Protein AF-A0A7X9JAB6-F1 (afdb_monomer_lite)

Secondary structure (DSSP, 8-state):
--HHHHHHHHHHHHHHHHHHHHHHHHHHHHHHHHHHHHHHHHHHHHHHHH-HHHHHHHHHTT--GGGS-HHHHHHHHHHHHHHHHHHHHHHHHHHHHHHHHHHHHHHHHHHHHHHHHHHHHHHHHHHHHHHHHHHHHHHHHHHHHHHHTTSS------------------SSS--HHHHHHHTSTTHHHHHHHHHHHHHH---PPP---

Sequence (209 aa):
MDQSALRQTADEITIANLRSLLNVQTELRDQSERRAHDAEIAFQDLLQTLAPEESERLQRSGASIESLPFGQLADILRAKARQLVSDLARLQRPQIENAEAIISKAYTQNTLLRGELKRVKELLEGVQAENVRLRSENEALKKARGKKTENEPEVRPVRSSPAAAVPSEKANGEPEWMVDWRKSKHFEYDSQAILLLGRTGLSRRPEIA

Foldseek 3Di:
DDVPVVVVVVVVVVVVVVVVVVVVVVVVVVVVVVVVVVVLVVLLVLCCVQPVVVQVVCVVVVHHSSPDDPVVSVVVSVVSVVVVVVVCCVVVVVVVVVVVVVVVVVVVVVVVVVVVVVVVVVVVVVVVVVVVVVVVVVVVVVVVVVVVVVPDDDDDDDDPPPDPDDPPDDDDDDPPVVVVLCVDPCNVVVVVVVVCCVVPVDDDDPPDD

pLDDT: mean 81.51, std 18.14, range [31.84, 97.62]

Radius of gyration: 53.22 Å; chains: 1; bounding box: 96×67×133 Å

Structure (mmCIF, N/CA/C/O backbone):
data_AF-A0A7X9JAB6-F1
#
_entry.id   AF-A0A7X9JAB6-F1
#
loop_
_atom_site.group_PDB
_atom_site.id
_atom_site.type_symbol
_atom_site.label_atom_id
_atom_site.label_alt_id
_atom_site.label_comp_id
_atom_site.label_asym_id
_atom_site.label_entity_id
_atom_site.label_seq_id
_atom_site.pdbx_PDB_ins_code
_atom_site.Cartn_x
_atom_site.Cartn_y
_atom_site.Cartn_z
_atom_site.occupancy
_atom_site.B_iso_or_equiv
_atom_site.auth_seq_id
_atom_site.auth_comp_id
_atom_site.auth_asym_id
_atom_site.auth_atom_id
_atom_site.pdbx_PDB_model_num
ATOM 1 N N . MET A 1 1 ? -22.776 -43.333 60.881 1.00 55.66 1 MET A N 1
ATOM 2 C CA . MET A 1 1 ? -22.176 -42.285 60.029 1.00 55.66 1 MET A CA 1
ATOM 3 C C . MET A 1 1 ? -23.150 -41.126 59.985 1.00 55.66 1 MET A C 1
ATOM 5 O O . MET A 1 1 ? -24.317 -41.363 59.697 1.00 55.66 1 MET A O 1
ATOM 9 N N . ASP A 1 2 ? -22.705 -39.930 60.356 1.00 70.12 2 ASP A N 1
ATOM 10 C CA . ASP A 1 2 ? -23.580 -38.783 60.611 1.00 70.12 2 ASP A CA 1
ATOM 11 C C . ASP A 1 2 ? -23.948 -38.066 59.300 1.00 70.12 2 ASP A C 1
ATOM 13 O O . ASP A 1 2 ? -23.123 -37.393 58.683 1.00 70.12 2 ASP A O 1
ATOM 17 N N . GLN A 1 3 ? -25.185 -38.250 58.829 1.00 73.94 3 GLN A N 1
ATOM 18 C CA . GLN A 1 3 ? -25.672 -37.644 57.579 1.00 73.94 3 GLN A CA 1
ATOM 19 C C . GLN A 1 3 ? -25.852 -36.121 57.680 1.00 73.94 3 GLN A C 1
ATOM 21 O O . GLN A 1 3 ? -25.858 -35.433 56.661 1.00 73.94 3 GLN A O 1
ATOM 26 N N . SER A 1 4 ? -25.992 -35.590 58.895 1.00 77.81 4 SER A N 1
ATOM 27 C CA . SER A 1 4 ? -26.107 -34.156 59.180 1.00 77.81 4 SER A CA 1
ATOM 28 C C . SER A 1 4 ? -24.808 -33.409 58.859 1.00 77.81 4 SER A C 1
ATOM 30 O O . SER A 1 4 ? -24.836 -32.407 58.147 1.00 77.81 4 SER A O 1
ATOM 32 N N . ALA A 1 5 ? -23.666 -33.951 59.291 1.00 78.12 5 ALA A N 1
ATOM 33 C CA . ALA A 1 5 ? -22.339 -33.387 59.047 1.00 78.12 5 ALA A CA 1
ATOM 34 C C . ALA A 1 5 ? -21.971 -33.384 57.551 1.00 78.12 5 ALA A C 1
ATOM 36 O O . ALA A 1 5 ? -21.372 -32.432 57.050 1.00 78.12 5 ALA A O 1
ATOM 37 N N . LEU A 1 6 ? -22.382 -34.421 56.812 1.00 80.75 6 LEU A N 1
ATOM 38 C CA . LEU A 1 6 ? -22.199 -34.500 55.357 1.00 80.75 6 LEU A CA 1
ATOM 39 C C . LEU A 1 6 ? -23.038 -33.462 54.594 1.00 80.75 6 LEU A C 1
ATOM 41 O O . LEU A 1 6 ? -22.602 -32.954 53.566 1.00 80.75 6 LEU A O 1
ATOM 45 N N . ARG A 1 7 ? -24.234 -33.122 55.090 1.00 82.75 7 ARG A N 1
ATOM 46 C CA . ARG A 1 7 ? -25.068 -32.067 54.490 1.00 82.75 7 ARG A CA 1
ATOM 47 C C . ARG A 1 7 ? -24.517 -30.675 54.775 1.00 82.75 7 ARG A C 1
ATOM 49 O O . ARG A 1 7 ? -24.413 -29.886 53.849 1.00 82.75 7 ARG A O 1
ATOM 56 N N . GLN A 1 8 ? -24.081 -30.409 56.007 1.00 84.69 8 GLN A N 1
ATOM 57 C CA . GLN A 1 8 ? -23.429 -29.139 56.348 1.00 84.69 8 GLN A CA 1
ATOM 58 C C . GLN A 1 8 ? -22.170 -28.892 55.515 1.00 84.69 8 GLN A C 1
ATOM 60 O O . GLN A 1 8 ? -22.006 -27.811 54.963 1.00 84.69 8 GLN A O 1
ATOM 65 N N . THR A 1 9 ? -21.320 -29.906 55.356 1.00 89.44 9 THR A N 1
ATOM 66 C CA . THR A 1 9 ? -20.114 -29.787 54.522 1.00 89.44 9 THR A CA 1
ATOM 67 C C . THR A 1 9 ? -20.446 -29.581 53.042 1.00 89.44 9 THR A C 1
ATOM 69 O O . THR A 1 9 ? -19.796 -28.775 52.380 1.00 89.44 9 THR A O 1
ATOM 72 N N . ALA A 1 10 ? -21.480 -30.242 52.511 1.00 88.06 10 ALA A N 1
ATOM 73 C CA . ALA A 1 10 ? -21.948 -29.993 51.146 1.00 88.06 10 ALA A CA 1
ATOM 74 C C . ALA A 1 10 ? -22.489 -28.559 50.967 1.00 88.06 10 ALA A C 1
ATOM 76 O O . ALA A 1 10 ? -22.146 -27.887 49.991 1.00 88.06 10 ALA A O 1
ATOM 77 N N . ASP A 1 11 ? -23.273 -28.061 51.922 1.00 92.62 11 ASP A N 1
ATOM 78 C CA . ASP A 1 11 ? -23.806 -26.697 51.904 1.00 92.62 11 ASP A CA 1
ATOM 79 C C . ASP A 1 11 ? -22.675 -25.657 52.009 1.00 92.62 11 ASP A C 1
ATOM 81 O O . ASP A 1 11 ? -22.643 -24.689 51.251 1.00 92.62 11 ASP A O 1
ATOM 85 N N . GLU A 1 12 ? -21.674 -25.886 52.856 1.00 93.56 12 GLU A N 1
ATOM 86 C CA . GLU A 1 12 ? -20.489 -25.025 52.957 1.00 93.56 12 GLU A CA 1
ATOM 87 C C . GLU A 1 12 ? -19.693 -24.971 51.646 1.00 93.56 12 GLU A C 1
ATOM 89 O O . GLU A 1 12 ? -19.305 -23.885 51.205 1.00 93.56 12 GLU A O 1
ATOM 94 N N . ILE A 1 13 ? -19.500 -26.115 50.979 1.00 91.81 13 ILE A N 1
ATOM 95 C CA . ILE A 1 13 ? -18.819 -26.185 49.678 1.00 91.81 13 ILE A CA 1
ATOM 96 C C . ILE A 1 13 ? -19.620 -25.438 48.605 1.00 91.81 13 ILE A C 1
ATOM 98 O O . ILE A 1 13 ? -19.045 -24.690 47.812 1.00 91.81 13 ILE A O 1
ATOM 102 N N . THR A 1 14 ? -20.946 -25.596 48.571 1.00 94.31 14 THR A N 1
ATOM 103 C CA . THR A 1 14 ? -21.781 -24.878 47.593 1.00 94.31 14 THR A CA 1
ATOM 104 C C . THR A 1 14 ? -21.767 -23.370 47.830 1.00 94.31 14 THR A C 1
ATOM 106 O O . THR A 1 14 ? -21.600 -22.611 46.875 1.00 94.31 14 THR A O 1
ATOM 109 N N . ILE A 1 15 ? -21.841 -22.916 49.085 1.00 95.25 15 ILE A N 1
ATOM 110 C CA . ILE A 1 15 ? -21.737 -21.495 49.440 1.00 95.25 15 ILE A CA 1
ATOM 111 C C . ILE A 1 15 ? -20.361 -20.939 49.049 1.00 95.25 15 ILE A C 1
ATOM 113 O O . ILE A 1 15 ? -20.279 -19.841 48.490 1.00 95.25 15 ILE A O 1
ATOM 117 N N . ALA A 1 16 ? -19.281 -21.683 49.300 1.00 94.06 16 ALA A N 1
ATOM 118 C CA . ALA A 1 16 ? -17.934 -21.287 48.899 1.00 94.06 16 ALA A CA 1
ATOM 119 C C . ALA A 1 16 ? -17.803 -21.166 47.369 1.00 94.06 16 ALA A C 1
ATOM 121 O O . ALA A 1 16 ? -17.283 -20.163 46.876 1.00 94.06 16 ALA A O 1
ATOM 122 N N . ASN A 1 17 ? -18.349 -22.126 46.616 1.00 94.00 17 ASN A N 1
ATOM 123 C CA . ASN A 1 17 ? -18.358 -22.095 45.153 1.00 94.00 17 ASN A CA 1
ATOM 124 C C . ASN A 1 17 ? -19.175 -20.921 44.599 1.00 94.00 17 ASN A C 1
ATOM 126 O O . ASN A 1 17 ? -18.719 -20.245 43.680 1.00 94.00 17 ASN A O 1
ATOM 130 N N . LEU A 1 18 ? -20.348 -20.629 45.169 1.00 96.38 18 LEU A N 1
ATOM 131 C CA . LEU A 1 18 ? -21.172 -19.489 44.752 1.00 96.38 18 LEU A CA 1
ATOM 132 C C . LEU A 1 18 ? -20.470 -18.153 45.009 1.00 96.38 18 LEU A C 1
ATOM 134 O O . LEU A 1 18 ? -20.499 -17.272 44.154 1.00 96.38 18 LEU A O 1
ATOM 138 N N . ARG A 1 19 ? -19.788 -18.009 46.151 1.00 96.31 19 ARG A N 1
ATOM 139 C CA . ARG A 1 19 ? -18.971 -16.819 46.441 1.00 96.31 19 ARG A CA 1
ATOM 140 C C . ARG A 1 19 ? -17.801 -16.689 45.470 1.00 96.31 19 ARG A C 1
ATOM 142 O O . ARG A 1 19 ? -17.538 -15.593 44.986 1.00 96.31 19 ARG A O 1
ATOM 149 N N . SER A 1 20 ? -17.127 -17.796 45.157 1.00 95.69 20 SER A N 1
ATOM 150 C CA . SER A 1 20 ? -16.043 -17.812 44.170 1.00 95.69 20 SER A CA 1
ATOM 151 C C . SER A 1 20 ? -16.539 -17.398 42.782 1.00 95.69 20 SER A C 1
ATOM 153 O O . SER A 1 20 ? -15.945 -16.514 42.170 1.00 95.69 20 SER A O 1
ATOM 155 N N . LEU A 1 21 ? -17.666 -17.947 42.319 1.00 97.06 21 LEU A N 1
ATOM 156 C CA . LEU A 1 21 ? -18.282 -17.571 41.043 1.00 97.06 21 LEU A CA 1
ATOM 157 C C . LEU A 1 21 ? -18.701 -16.101 41.007 1.00 97.06 21 LEU A C 1
ATOM 159 O O . LEU A 1 21 ? -18.468 -15.432 40.004 1.00 97.06 21 LEU A O 1
ATOM 163 N N . LEU A 1 22 ? -19.281 -15.585 42.093 1.00 97.06 22 LEU A N 1
ATOM 164 C CA . LEU A 1 22 ? -19.683 -14.183 42.176 1.00 97.06 22 LEU A CA 1
ATOM 165 C C . LEU A 1 22 ? -18.465 -13.247 42.122 1.00 97.06 22 LEU A C 1
ATOM 167 O O . LEU A 1 22 ? -18.506 -12.224 41.437 1.00 97.06 22 LEU A O 1
ATOM 171 N N . ASN A 1 23 ? -17.360 -13.626 42.770 1.00 97.31 23 ASN A N 1
ATOM 172 C CA . ASN A 1 23 ? -16.098 -12.891 42.677 1.00 97.31 23 ASN A CA 1
ATOM 173 C C . ASN A 1 23 ? -15.551 -12.900 41.245 1.00 97.31 23 ASN A C 1
ATOM 175 O O . ASN A 1 23 ? -15.227 -11.837 40.724 1.00 97.31 23 ASN A O 1
ATOM 179 N N . VAL A 1 24 ? -15.514 -14.062 40.583 1.00 96.94 24 VAL A N 1
ATOM 180 C CA . VAL A 1 24 ? -15.062 -14.171 39.185 1.00 96.94 24 VAL A CA 1
ATOM 181 C C . VAL A 1 24 ? -15.950 -13.347 38.253 1.00 96.94 24 VAL A C 1
ATOM 183 O O . VAL A 1 24 ? -15.445 -12.651 37.380 1.00 96.94 24 VAL A O 1
ATOM 186 N N . GLN A 1 25 ? -17.271 -13.377 38.433 1.00 96.50 25 GLN A N 1
ATOM 187 C CA . GLN A 1 25 ? -18.191 -12.587 37.617 1.00 96.50 25 GLN A CA 1
ATOM 188 C C . GLN A 1 25 ? -17.978 -11.082 37.810 1.00 96.50 25 GLN A C 1
ATOM 190 O O . GLN A 1 25 ? -17.999 -10.333 36.834 1.00 96.50 25 GLN A O 1
ATOM 195 N N . THR A 1 26 ? -17.767 -10.647 39.052 1.00 96.81 26 THR A N 1
ATOM 196 C CA . THR A 1 26 ? -17.482 -9.241 39.366 1.00 96.81 26 THR A CA 1
ATOM 197 C C . THR A 1 26 ? -16.157 -8.819 38.740 1.00 96.81 26 THR A C 1
ATOM 199 O O . THR A 1 26 ? -16.099 -7.804 38.058 1.00 96.81 26 THR A O 1
ATOM 202 N N . GLU A 1 27 ? -15.121 -9.650 38.858 1.00 97.31 27 GLU A N 1
ATOM 203 C CA . GLU A 1 27 ? -13.819 -9.380 38.253 1.00 97.31 27 GLU A CA 1
ATOM 204 C C . GLU A 1 27 ? -13.893 -9.317 36.720 1.00 97.31 27 GLU A C 1
ATOM 206 O O . GLU A 1 27 ? -13.346 -8.402 36.109 1.00 97.31 27 GLU A O 1
ATOM 211 N N . LEU A 1 28 ? -14.604 -10.250 36.081 1.00 96.94 28 LEU A N 1
ATOM 212 C CA . LEU A 1 28 ? -14.810 -10.237 34.631 1.00 96.94 28 LEU A CA 1
ATOM 213 C C . LEU A 1 28 ? -15.562 -8.987 34.175 1.00 96.94 28 LEU A C 1
ATOM 215 O O . LEU A 1 28 ? -15.228 -8.418 33.134 1.00 96.94 28 LEU A O 1
ATOM 219 N N . ARG A 1 29 ? -16.558 -8.548 34.949 1.00 96.38 29 ARG A N 1
ATOM 220 C CA . ARG A 1 29 ? -17.282 -7.311 34.674 1.00 96.38 29 ARG A CA 1
ATOM 221 C C . ARG A 1 29 ? -16.350 -6.106 34.769 1.00 96.38 29 ARG A C 1
ATOM 223 O O . ARG A 1 29 ? -16.255 -5.367 33.792 1.00 96.38 29 ARG A O 1
ATOM 230 N N . ASP A 1 30 ? -15.604 -5.966 35.858 1.00 97.06 30 ASP A N 1
ATOM 231 C CA . ASP A 1 30 ? -14.657 -4.863 36.048 1.00 97.06 30 ASP A CA 1
ATOM 232 C C . ASP A 1 30 ? -13.587 -4.840 34.947 1.00 97.06 30 ASP A C 1
ATOM 234 O O . ASP A 1 30 ? -13.250 -3.787 34.408 1.00 97.06 30 ASP A O 1
ATOM 238 N N . GLN A 1 31 ? -13.066 -6.009 34.563 1.00 96.56 31 GLN A N 1
ATOM 239 C CA . GLN A 1 31 ? -12.126 -6.129 33.448 1.00 96.56 31 GLN A CA 1
ATOM 240 C C . GLN A 1 31 ? -12.762 -5.712 32.118 1.00 96.56 31 GLN A C 1
ATOM 242 O O . GLN A 1 31 ? -12.100 -5.065 31.3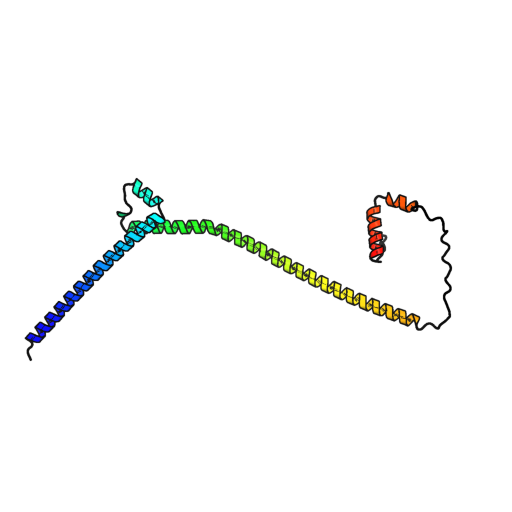05 1.00 96.56 31 GLN A O 1
ATOM 247 N N . SER A 1 32 ? -14.024 -6.073 31.874 1.00 94.12 32 SER A N 1
ATOM 248 C CA . SER A 1 32 ? -14.732 -5.682 30.654 1.00 94.12 32 SER A CA 1
ATOM 249 C C . SER A 1 32 ? -14.988 -4.175 30.590 1.00 94.12 32 SER A C 1
ATOM 251 O O . SER A 1 32 ? -14.763 -3.576 29.542 1.00 94.12 32 SER A O 1
ATOM 253 N N . GLU A 1 33 ? -15.368 -3.556 31.710 1.00 94.69 33 GLU A N 1
ATOM 254 C CA . GLU A 1 33 ? -15.611 -2.115 31.811 1.00 94.69 33 GLU A CA 1
ATOM 255 C C . GLU A 1 33 ? -14.307 -1.329 31.613 1.00 94.69 33 GLU A C 1
ATOM 257 O O . GLU A 1 33 ? -14.276 -0.379 30.833 1.00 94.69 33 GLU A O 1
ATOM 262 N N . ARG A 1 34 ? -13.195 -1.786 32.209 1.00 95.12 34 ARG A N 1
ATOM 263 C CA . ARG A 1 34 ? -11.864 -1.198 31.973 1.00 95.12 34 ARG A CA 1
ATOM 264 C C . ARG A 1 34 ? -11.450 -1.290 30.511 1.00 95.12 34 ARG A C 1
ATOM 266 O O . ARG A 1 34 ? -11.088 -0.284 29.921 1.00 95.12 34 ARG A O 1
ATOM 273 N N . ARG A 1 35 ? -11.567 -2.473 29.899 1.00 93.19 35 ARG A N 1
ATOM 274 C CA . ARG A 1 35 ? -11.223 -2.655 28.478 1.00 93.19 35 ARG A CA 1
ATOM 275 C C . ARG A 1 35 ? -12.092 -1.805 27.555 1.00 93.19 35 ARG A C 1
ATOM 277 O O . ARG A 1 35 ? -11.592 -1.330 26.540 1.00 93.19 35 ARG A O 1
ATOM 284 N N . ALA A 1 36 ? -13.374 -1.638 27.876 1.00 89.62 36 ALA A N 1
ATOM 285 C CA . ALA A 1 36 ? -14.266 -0.772 27.113 1.00 89.62 36 ALA A CA 1
ATOM 286 C C . ALA A 1 36 ? -13.827 0.694 27.214 1.00 89.62 36 ALA A C 1
ATOM 288 O O . ALA A 1 36 ? -13.715 1.361 26.190 1.00 89.62 36 ALA A O 1
ATOM 289 N N . HIS A 1 37 ? -13.496 1.161 28.417 1.00 90.56 37 HIS A N 1
ATOM 290 C CA . HIS A 1 37 ? -13.005 2.518 28.632 1.00 90.56 37 HIS A CA 1
ATOM 291 C C . HIS A 1 37 ? -11.650 2.774 27.952 1.00 90.56 37 HIS A C 1
ATOM 293 O O . HIS A 1 37 ? -11.482 3.776 27.261 1.00 90.56 37 HIS A O 1
ATOM 299 N N . ASP A 1 38 ? -10.707 1.834 28.062 1.00 93.38 38 ASP A N 1
ATOM 300 C CA . ASP A 1 38 ? -9.410 1.908 27.380 1.00 93.38 38 ASP A CA 1
ATOM 301 C C . ASP A 1 38 ? -9.591 1.985 25.854 1.00 93.38 38 ASP A C 1
ATOM 303 O O . ASP A 1 38 ? -8.903 2.745 25.168 1.00 93.38 38 ASP A O 1
ATOM 307 N N . ALA A 1 39 ? -10.547 1.222 25.310 1.00 89.56 39 ALA A N 1
ATOM 308 C CA . ALA A 1 39 ? -10.897 1.290 23.899 1.00 89.56 39 ALA A CA 1
ATOM 309 C C . ALA A 1 39 ? -11.519 2.645 23.534 1.00 89.56 39 ALA A C 1
ATOM 311 O O . ALA A 1 39 ? -11.149 3.214 22.515 1.00 89.56 39 ALA A O 1
ATOM 312 N N . GLU A 1 40 ? -12.421 3.198 24.342 1.00 89.56 40 GLU A N 1
ATOM 313 C CA . GLU A 1 40 ? -12.982 4.532 24.100 1.00 89.56 40 GLU A CA 1
ATOM 314 C C . GLU A 1 40 ? -11.889 5.598 24.016 1.00 89.56 40 GLU A C 1
ATOM 316 O O . GLU A 1 40 ? -11.842 6.328 23.027 1.00 89.56 40 GLU A O 1
ATOM 321 N N . ILE A 1 41 ? -10.960 5.628 24.976 1.00 91.00 41 ILE A N 1
ATOM 322 C CA . ILE A 1 41 ? -9.831 6.569 24.971 1.00 91.00 41 ILE A CA 1
ATOM 323 C C . ILE A 1 41 ? -8.994 6.402 23.697 1.00 91.00 41 ILE A C 1
ATOM 325 O O . ILE A 1 41 ? -8.699 7.383 23.014 1.00 91.00 41 ILE A O 1
ATOM 329 N N . ALA A 1 42 ? -8.655 5.164 23.326 1.00 91.12 42 ALA A N 1
ATOM 330 C CA . ALA A 1 42 ? -7.873 4.897 22.120 1.00 91.12 42 ALA A CA 1
ATOM 331 C C . ALA A 1 42 ? -8.594 5.348 20.836 1.00 91.12 42 ALA A C 1
ATOM 333 O O . ALA A 1 42 ? -7.963 5.868 19.917 1.00 91.12 42 ALA A O 1
ATOM 334 N N . PHE A 1 43 ? -9.916 5.171 20.754 1.00 88.62 43 PHE A N 1
ATOM 335 C CA . PHE A 1 43 ? -10.711 5.633 19.613 1.00 88.62 43 PHE A CA 1
ATOM 336 C C . PHE A 1 43 ? -10.800 7.160 19.568 1.00 88.62 43 PHE A C 1
ATOM 338 O O . PHE A 1 43 ? -10.750 7.739 18.484 1.00 88.62 43 PHE A O 1
ATOM 345 N N . GLN A 1 44 ? -10.905 7.823 20.718 1.00 89.62 44 GLN A N 1
ATOM 346 C CA . GLN A 1 44 ? -10.892 9.282 20.789 1.00 89.62 44 GLN A CA 1
ATOM 347 C C . GLN A 1 44 ? -9.539 9.844 20.329 1.00 89.62 44 GLN A C 1
ATOM 349 O O . GLN A 1 44 ? -9.519 10.746 19.493 1.00 89.62 44 GLN A O 1
ATOM 354 N N . ASP A 1 45 ? -8.425 9.263 20.782 1.00 90.88 45 ASP A N 1
ATOM 355 C CA . ASP A 1 45 ? -7.071 9.648 20.357 1.00 90.88 45 ASP A CA 1
ATOM 356 C C . ASP A 1 45 ? -6.849 9.406 18.851 1.00 90.88 45 ASP A C 1
ATOM 358 O O . ASP A 1 45 ? -6.390 10.280 18.108 1.00 90.88 45 ASP A O 1
ATOM 362 N N . LEU A 1 46 ? -7.292 8.252 18.341 1.00 89.81 46 LEU A N 1
ATOM 363 C CA . LEU A 1 46 ? -7.281 7.966 16.903 1.00 89.81 46 LEU A CA 1
ATOM 364 C C . LEU A 1 46 ? -8.111 8.972 16.103 1.00 89.81 46 LEU A C 1
ATOM 366 O O . LEU A 1 46 ? -7.722 9.351 15.001 1.00 89.81 46 LEU A O 1
ATOM 370 N N . LEU A 1 47 ? -9.254 9.414 16.624 1.00 88.44 47 LEU A N 1
ATOM 371 C CA . LEU A 1 47 ? -10.093 10.391 15.937 1.00 88.44 47 LEU A CA 1
ATOM 372 C C . LEU A 1 47 ? -9.437 11.775 15.931 1.00 88.44 47 LEU A C 1
ATOM 374 O O . LEU A 1 47 ? -9.454 12.441 14.898 1.00 88.44 47 LEU A O 1
ATOM 378 N N . GLN A 1 48 ? -8.791 12.175 17.026 1.00 87.31 48 GLN A N 1
ATOM 379 C CA . GLN A 1 48 ? -8.034 13.427 17.087 1.00 87.31 48 GLN A CA 1
ATOM 380 C C . GLN A 1 48 ? -6.842 13.431 16.119 1.00 87.31 48 GLN A C 1
ATOM 382 O O . GLN A 1 48 ? -6.593 14.438 15.458 1.00 87.31 48 GLN A O 1
ATOM 387 N N . THR A 1 49 ? -6.138 12.305 15.984 1.00 88.19 49 THR A N 1
ATOM 388 C CA . THR A 1 49 ? -4.967 12.187 15.099 1.00 88.19 49 THR A CA 1
ATOM 389 C C . THR A 1 49 ? -5.337 12.023 13.623 1.00 88.19 49 THR A C 1
ATOM 391 O O . THR A 1 49 ? -4.730 12.655 12.760 1.00 88.19 49 THR A O 1
ATOM 394 N N . LEU A 1 50 ? -6.336 11.194 13.302 1.00 85.06 50 LEU A N 1
ATOM 395 C CA . LEU A 1 50 ? -6.711 10.870 11.918 1.00 85.06 50 LEU A CA 1
ATOM 396 C C . LEU A 1 50 ? -7.762 11.818 11.327 1.00 85.06 50 LEU A C 1
ATOM 398 O O . LEU A 1 50 ? -7.906 11.896 10.101 1.00 85.06 50 LEU A O 1
ATOM 402 N N . ALA A 1 51 ? -8.532 12.505 12.169 1.00 85.31 51 ALA A N 1
ATOM 403 C CA . ALA A 1 51 ? -9.641 13.355 11.751 1.00 85.31 51 ALA A CA 1
ATOM 404 C C . ALA A 1 51 ? -9.775 14.622 12.625 1.00 85.31 51 ALA A C 1
ATOM 406 O O . ALA A 1 51 ? -10.827 14.835 13.236 1.00 85.31 51 ALA A O 1
ATOM 407 N N . PRO A 1 52 ? -8.769 15.521 12.632 1.00 84.62 52 PRO A N 1
ATOM 408 C CA . PRO A 1 52 ? -8.853 16.783 13.375 1.00 84.62 52 PRO A CA 1
ATOM 409 C C . PRO A 1 52 ? -10.043 17.652 12.927 1.00 84.62 52 PRO A C 1
ATOM 411 O O . PRO A 1 52 ? -10.676 18.315 13.738 1.00 84.62 52 PRO A O 1
ATOM 414 N N . GLU A 1 53 ? -10.434 17.563 11.656 1.00 85.56 53 GLU A N 1
ATOM 415 C CA . GLU A 1 53 ? -11.613 18.241 11.096 1.00 85.56 53 GLU A CA 1
ATOM 416 C C . GLU A 1 53 ? -12.925 17.848 11.802 1.00 85.56 53 GLU A C 1
ATOM 418 O O . GLU A 1 53 ? -13.826 18.666 11.983 1.00 85.56 53 GLU A O 1
ATOM 423 N N . GLU A 1 54 ? -13.050 16.580 12.210 1.00 82.88 54 GLU A N 1
ATOM 424 C CA . GLU A 1 54 ? -14.236 16.087 12.917 1.00 82.88 54 GLU A CA 1
ATOM 425 C C . GLU A 1 54 ? -14.246 16.591 14.362 1.00 82.88 54 GLU A C 1
ATOM 427 O O . GLU A 1 54 ? -15.300 16.988 14.857 1.00 82.88 54 GLU A O 1
ATOM 432 N N . SER A 1 55 ? -13.071 16.654 15.000 1.00 81.81 55 SER A N 1
ATOM 433 C CA . SER A 1 55 ? -12.882 17.308 16.301 1.00 81.81 55 SER A CA 1
ATOM 434 C C . SER A 1 55 ? -13.344 18.763 16.257 1.00 81.81 55 SER A C 1
ATOM 436 O O . SER A 1 55 ? -14.189 19.177 17.051 1.00 81.81 55 SER A O 1
ATOM 438 N N . GLU A 1 56 ? -12.880 19.526 15.268 1.00 84.25 56 GLU A N 1
ATOM 439 C CA . GLU A 1 56 ? -13.284 20.919 15.094 1.00 84.25 56 GLU A CA 1
ATOM 440 C C . GLU A 1 56 ? -14.779 21.061 14.799 1.00 84.25 56 GLU A C 1
ATOM 442 O O . GLU A 1 56 ? -15.436 21.960 15.328 1.00 84.25 56 GLU A O 1
ATOM 447 N N . ARG A 1 57 ? -15.351 20.179 13.968 1.00 85.38 57 ARG A N 1
ATOM 448 C CA . ARG A 1 57 ? -16.789 20.205 13.670 1.00 85.38 57 ARG A CA 1
ATOM 449 C C . ARG A 1 57 ? -17.615 19.970 14.930 1.00 85.38 57 ARG A C 1
ATOM 451 O O . ARG A 1 57 ? -18.612 20.661 15.140 1.00 85.38 57 ARG A O 1
ATOM 458 N N . LEU A 1 58 ? -17.197 19.021 15.763 1.00 83.25 58 LEU A N 1
ATOM 459 C CA . LEU A 1 58 ? -17.853 18.713 17.028 1.00 83.25 58 LEU A CA 1
ATOM 460 C C . LEU A 1 58 ? -17.751 19.891 17.999 1.00 83.25 58 LEU A C 1
ATOM 462 O O . LEU A 1 58 ? -18.787 20.338 18.498 1.00 83.25 58 LEU A O 1
ATOM 466 N N . GLN A 1 59 ? -16.566 20.490 18.141 1.00 83.69 59 GLN A N 1
ATOM 467 C CA . GLN A 1 59 ? -16.370 21.700 18.944 1.00 83.69 59 GLN A CA 1
ATOM 468 C C . GLN A 1 59 ? -17.276 22.850 18.483 1.00 83.69 59 GLN A C 1
ATOM 470 O O . GLN A 1 59 ? -17.932 23.487 19.304 1.00 83.69 59 GLN A O 1
ATOM 475 N N . ARG A 1 60 ? -17.391 23.080 17.168 1.00 86.81 60 ARG A N 1
ATOM 476 C CA . ARG A 1 60 ? -18.297 24.100 16.605 1.00 86.81 60 ARG A CA 1
ATOM 477 C C . ARG A 1 60 ? -19.772 23.793 16.866 1.00 86.81 60 ARG A C 1
ATOM 479 O O . ARG A 1 60 ? -20.564 24.718 17.007 1.00 86.81 60 ARG A O 1
ATOM 486 N N . SER A 1 61 ? -20.144 22.516 16.941 1.00 84.00 61 SER A N 1
ATOM 487 C CA . SER A 1 61 ? -21.500 22.083 17.306 1.00 84.00 61 SER A CA 1
ATOM 488 C C . SER A 1 61 ? -21.777 22.101 18.817 1.00 84.00 61 SER A C 1
ATOM 490 O O . SER A 1 61 ? -22.900 21.824 19.229 1.00 84.00 61 SER A O 1
ATOM 492 N N . GLY A 1 62 ? -20.775 22.432 19.642 1.00 79.94 62 GLY A N 1
ATOM 493 C CA . GLY A 1 62 ? -20.871 22.413 21.103 1.00 79.94 62 GLY A CA 1
ATOM 494 C C . GLY A 1 62 ? -20.801 21.013 21.724 1.00 79.94 62 GLY A C 1
ATOM 495 O O . GLY A 1 62 ? -21.051 20.870 22.918 1.00 79.94 62 GLY A O 1
ATOM 496 N N . ALA A 1 63 ? -20.466 19.987 20.939 1.00 80.62 63 ALA A N 1
ATOM 497 C CA . ALA A 1 63 ? -20.278 18.617 21.405 1.00 80.62 63 ALA A CA 1
ATOM 498 C C . ALA A 1 63 ? -18.786 18.328 21.641 1.00 80.62 63 ALA A C 1
ATOM 500 O O . ALA A 1 63 ? -17.936 18.737 20.849 1.00 80.62 63 ALA A O 1
ATOM 501 N N . SER A 1 64 ? -18.461 17.595 22.709 1.00 79.94 64 SER A N 1
ATOM 502 C CA . SER A 1 64 ? -17.095 17.117 22.952 1.00 79.94 64 SER A CA 1
ATOM 503 C C . SER A 1 64 ? -16.920 15.709 22.393 1.00 79.94 64 SER A C 1
ATOM 505 O O . SER A 1 64 ? -17.830 14.885 22.480 1.00 79.94 64 SER A O 1
ATOM 507 N N . ILE A 1 65 ? -15.734 15.407 21.866 1.00 77.81 65 ILE A N 1
ATOM 508 C CA . ILE A 1 65 ? -15.350 14.050 21.439 1.00 77.81 65 ILE A CA 1
ATOM 509 C C . ILE A 1 65 ? -15.471 13.060 22.600 1.00 77.81 65 ILE A C 1
ATOM 511 O O . ILE A 1 65 ? -15.887 11.921 22.403 1.00 77.81 65 ILE A O 1
ATOM 515 N N . GLU A 1 66 ? -15.171 13.528 23.811 1.00 81.19 66 GLU A N 1
ATOM 516 C CA . GLU A 1 66 ? -15.221 12.736 25.040 1.00 81.19 66 GLU A CA 1
ATOM 517 C C . GLU A 1 66 ? -16.645 12.302 25.408 1.00 81.19 66 GLU A C 1
ATOM 519 O O . GLU A 1 66 ? -16.827 11.299 26.090 1.00 81.19 66 GLU A O 1
ATOM 524 N N . SER A 1 67 ? -17.666 13.031 24.941 1.00 81.19 67 SER A N 1
ATOM 525 C CA . SER A 1 67 ? -19.070 12.726 25.233 1.00 81.19 67 SER A CA 1
ATOM 526 C C . SER A 1 67 ? -19.744 11.858 24.168 1.00 81.19 67 SER A C 1
ATOM 528 O O . SER A 1 67 ? -20.932 11.558 24.295 1.00 81.19 67 SER A O 1
ATOM 530 N N . LEU A 1 68 ? -19.043 11.494 23.086 1.00 82.12 68 LEU A N 1
ATOM 531 C CA . LEU A 1 68 ? -19.641 10.682 22.029 1.00 82.12 68 LEU A CA 1
ATOM 532 C C . LEU A 1 68 ? -19.767 9.213 22.443 1.00 82.12 68 LEU A C 1
ATOM 534 O O . LEU A 1 68 ? -18.827 8.639 22.992 1.00 82.12 68 LEU A O 1
ATOM 538 N N . PRO A 1 69 ? -20.885 8.554 22.090 1.00 86.88 69 PRO A N 1
ATOM 539 C CA . PRO A 1 69 ? -21.018 7.126 22.307 1.00 86.88 69 PRO A CA 1
ATOM 540 C C . PRO A 1 69 ? -20.039 6.361 21.409 1.00 86.88 69 PRO A C 1
ATOM 542 O O . PRO A 1 69 ? -19.867 6.688 20.228 1.00 86.88 69 PRO A O 1
ATOM 545 N N . PHE A 1 70 ? -19.473 5.277 21.943 1.00 83.94 70 PHE A N 1
ATOM 546 C CA . PHE A 1 70 ? -18.480 4.442 21.261 1.00 83.94 70 PHE A CA 1
ATOM 547 C C . PHE A 1 70 ? -18.883 4.029 19.834 1.00 83.94 70 PHE A C 1
ATOM 549 O O . PHE A 1 70 ? -18.066 4.060 18.915 1.00 83.94 70 PHE A O 1
ATOM 556 N N . GLY A 1 71 ? -20.161 3.692 19.616 1.00 87.06 71 GLY A N 1
ATOM 557 C CA . GLY A 1 71 ? -20.664 3.316 18.291 1.00 87.06 71 GLY A CA 1
ATOM 558 C C . GLY A 1 71 ? -20.472 4.412 17.236 1.00 87.06 71 GLY A C 1
ATOM 559 O O . GLY A 1 71 ? -20.014 4.125 16.133 1.00 87.06 71 GLY A O 1
ATOM 560 N N . GLN A 1 72 ? -20.737 5.672 17.594 1.00 87.06 72 GLN A N 1
ATOM 561 C CA . GLN A 1 72 ? -20.571 6.803 16.678 1.00 87.06 72 GLN A CA 1
ATOM 562 C C . GLN A 1 72 ? -19.090 7.104 16.415 1.00 87.06 72 GLN A C 1
ATOM 564 O O . GLN A 1 72 ? -18.722 7.335 15.265 1.00 87.06 72 GLN A O 1
ATOM 569 N N . LEU A 1 73 ? -18.230 7.028 17.441 1.00 86.19 73 LEU A N 1
ATOM 570 C CA . LEU A 1 73 ? -16.773 7.153 17.272 1.00 86.19 73 LEU A CA 1
ATOM 571 C C . LEU A 1 73 ? -16.240 6.108 16.282 1.00 86.19 73 LEU A C 1
ATOM 573 O O . LEU A 1 73 ? -15.494 6.436 15.357 1.00 86.19 73 LEU A O 1
ATOM 577 N N . ALA A 1 74 ? -16.670 4.853 16.436 1.00 88.56 74 ALA A N 1
ATOM 578 C CA . ALA A 1 74 ? -16.271 3.764 15.555 1.00 88.56 74 ALA A CA 1
ATOM 579 C C . ALA A 1 74 ? -16.756 3.967 14.111 1.00 88.56 74 A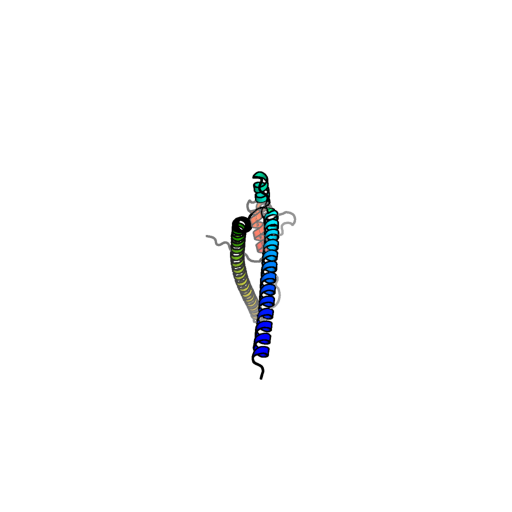LA A C 1
ATOM 581 O O . ALA A 1 74 ? -16.013 3.686 13.170 1.00 88.56 74 ALA A O 1
ATOM 582 N N . ASP A 1 75 ? -17.977 4.463 13.911 1.00 90.62 75 ASP A N 1
ATOM 583 C CA . ASP A 1 75 ? -18.518 4.710 12.572 1.00 90.62 75 ASP A CA 1
ATOM 584 C C . ASP A 1 75 ? -17.809 5.862 11.857 1.00 90.62 75 ASP A C 1
ATOM 586 O O . ASP A 1 75 ? -17.464 5.724 10.679 1.00 90.62 75 ASP A O 1
ATOM 590 N N . ILE A 1 76 ? -17.506 6.951 12.570 1.00 89.38 76 ILE A N 1
ATOM 591 C CA . ILE A 1 76 ? -16.738 8.081 12.027 1.00 89.38 76 ILE A CA 1
ATOM 592 C C . ILE A 1 76 ? -15.332 7.619 11.626 1.00 89.38 76 ILE A C 1
ATOM 594 O O . ILE A 1 76 ? -14.897 7.864 10.497 1.00 89.38 76 ILE A O 1
ATOM 598 N N . LEU A 1 77 ? -14.641 6.879 12.498 1.00 89.75 77 LEU A N 1
ATOM 599 C CA . LEU A 1 77 ? -13.313 6.341 12.195 1.00 89.75 77 LEU A CA 1
ATOM 600 C C . LEU A 1 77 ? -13.332 5.372 11.012 1.00 89.75 77 LEU A C 1
ATOM 602 O O . LEU A 1 77 ? -12.471 5.456 10.137 1.00 89.75 77 LEU A O 1
ATOM 606 N N . ARG A 1 78 ? -14.331 4.484 10.922 1.00 91.75 78 ARG A N 1
ATOM 607 C CA . ARG A 1 78 ? -14.486 3.591 9.762 1.00 91.75 78 ARG A CA 1
ATOM 608 C C . ARG A 1 78 ? -14.721 4.371 8.476 1.00 91.75 78 ARG A C 1
ATOM 610 O O . ARG A 1 78 ? -14.139 4.018 7.450 1.00 91.75 78 ARG A O 1
ATOM 617 N N . ALA A 1 79 ? -15.568 5.398 8.504 1.00 90.81 79 ALA A N 1
ATOM 618 C CA . ALA A 1 79 ? -15.819 6.241 7.342 1.00 90.81 79 ALA A CA 1
ATOM 619 C C . ALA A 1 79 ? -14.533 6.951 6.896 1.00 90.81 79 ALA A C 1
ATOM 621 O O . ALA A 1 79 ? -14.175 6.887 5.717 1.00 90.81 79 ALA A O 1
ATOM 622 N N . LYS A 1 80 ? -13.782 7.526 7.843 1.00 89.44 80 LYS A N 1
ATOM 623 C CA . LYS A 1 80 ? -12.504 8.186 7.561 1.00 89.44 80 LYS A CA 1
ATOM 624 C C . LYS A 1 80 ? -11.457 7.218 7.015 1.00 89.44 80 LYS A C 1
ATOM 626 O O . LYS A 1 80 ? -10.799 7.532 6.028 1.00 89.44 80 LYS A O 1
ATOM 631 N N . ALA A 1 81 ? -11.338 6.027 7.597 1.00 90.00 81 ALA A N 1
ATOM 632 C CA . ALA A 1 81 ? -10.422 4.997 7.119 1.00 90.00 81 ALA A CA 1
ATOM 633 C C . ALA A 1 81 ? -10.736 4.593 5.669 1.00 90.00 81 ALA A C 1
ATOM 635 O O . ALA A 1 81 ? -9.831 4.522 4.840 1.00 90.00 81 ALA A O 1
ATOM 636 N N . ARG A 1 82 ? -12.018 4.398 5.325 1.00 92.94 82 ARG A N 1
ATOM 637 C CA . ARG A 1 82 ? -12.427 4.111 3.937 1.00 92.94 82 ARG A CA 1
ATOM 638 C C . ARG A 1 82 ? -12.087 5.256 2.990 1.00 92.94 82 ARG A C 1
ATOM 640 O O . ARG A 1 82 ? -11.619 4.999 1.883 1.00 92.94 82 ARG A O 1
ATOM 647 N N . GLN A 1 83 ? -12.302 6.498 3.420 1.00 91.88 83 GLN A N 1
ATOM 648 C CA . GLN A 1 83 ? -11.952 7.672 2.626 1.00 91.88 83 GLN A CA 1
ATOM 649 C C . GLN A 1 83 ? -10.443 7.722 2.355 1.00 91.88 83 GLN A C 1
ATOM 651 O O . GLN A 1 83 ? -10.045 7.816 1.200 1.00 91.88 83 GLN A O 1
ATOM 656 N N . LEU A 1 84 ? -9.608 7.571 3.387 1.00 89.81 84 LEU A N 1
ATOM 657 C CA . LEU A 1 84 ? -8.149 7.582 3.244 1.00 89.81 84 LEU A CA 1
ATOM 658 C C . LEU A 1 84 ? -7.649 6.469 2.318 1.00 89.81 84 LEU A C 1
ATOM 660 O O . LEU A 1 84 ? -6.789 6.714 1.475 1.00 89.81 84 LEU A O 1
ATOM 664 N N . VAL A 1 85 ? -8.210 5.261 2.427 1.00 91.12 85 VAL A N 1
ATOM 665 C CA . VAL A 1 85 ? -7.880 4.148 1.522 1.00 91.12 85 VAL A CA 1
ATOM 666 C C . VAL A 1 85 ? -8.263 4.480 0.079 1.00 91.12 85 VAL A C 1
ATOM 668 O O . VAL A 1 85 ? -7.479 4.232 -0.835 1.00 91.12 85 VAL A O 1
ATOM 671 N N . SER A 1 86 ? -9.440 5.069 -0.139 1.00 91.88 86 SER A N 1
ATOM 672 C CA . SER A 1 86 ? -9.883 5.500 -1.469 1.00 91.88 86 SER A CA 1
ATOM 673 C C . SER A 1 86 ? -8.988 6.600 -2.045 1.00 91.88 86 SER A C 1
ATOM 675 O O . SER A 1 86 ? -8.618 6.544 -3.218 1.00 91.88 86 SER A O 1
ATOM 677 N N . ASP A 1 87 ? -8.616 7.589 -1.235 1.00 90.50 87 ASP A N 1
ATOM 678 C CA . ASP A 1 87 ? -7.757 8.697 -1.654 1.00 90.50 87 ASP A CA 1
ATOM 679 C C . ASP A 1 87 ? -6.347 8.201 -1.992 1.00 90.50 87 ASP A C 1
ATOM 681 O O . ASP A 1 87 ? -5.809 8.545 -3.047 1.00 90.50 87 ASP A O 1
ATOM 685 N N . LEU A 1 88 ? -5.780 7.312 -1.167 1.00 90.38 88 LEU A N 1
ATOM 686 C CA . LEU A 1 88 ? -4.514 6.639 -1.460 1.00 90.38 88 LEU A CA 1
ATOM 687 C C . LEU A 1 88 ? -4.592 5.835 -2.756 1.00 90.38 88 LEU A C 1
ATOM 689 O O . LEU A 1 88 ? -3.715 5.977 -3.605 1.00 90.38 88 LEU A O 1
ATOM 693 N N . ALA A 1 89 ? -5.649 5.045 -2.952 1.00 88.94 89 ALA A N 1
ATOM 694 C CA . ALA A 1 89 ? -5.840 4.292 -4.186 1.00 88.94 89 ALA A CA 1
ATOM 695 C C . ALA A 1 89 ? -5.926 5.224 -5.405 1.00 88.94 89 ALA A C 1
ATOM 697 O O . ALA A 1 89 ? -5.311 4.950 -6.434 1.00 88.94 89 ALA A O 1
ATOM 698 N N . ARG A 1 90 ? -6.629 6.357 -5.290 1.00 89.94 90 ARG A N 1
ATOM 699 C CA . ARG A 1 90 ? -6.749 7.342 -6.373 1.00 89.94 90 ARG A CA 1
ATOM 700 C C . ARG A 1 90 ? -5.420 8.022 -6.699 1.00 89.94 90 ARG A C 1
ATOM 702 O O . ARG A 1 90 ? -5.178 8.327 -7.861 1.00 89.94 90 ARG A O 1
ATOM 709 N N . LEU A 1 91 ? -4.578 8.272 -5.699 1.00 87.50 91 LEU A N 1
ATOM 710 C CA . LEU A 1 91 ? -3.270 8.906 -5.883 1.00 87.50 91 LEU A CA 1
ATOM 711 C C . LEU A 1 91 ? -2.212 7.925 -6.403 1.00 87.50 91 LEU A C 1
ATOM 713 O O . LEU A 1 91 ? -1.429 8.278 -7.283 1.00 87.50 91 LEU A O 1
ATOM 717 N N . GLN A 1 92 ? -2.195 6.694 -5.890 1.00 90.25 92 GLN A N 1
ATOM 718 C CA . GLN A 1 92 ? -1.182 5.694 -6.235 1.00 90.25 92 GLN A CA 1
ATOM 719 C C . GLN A 1 92 ? -1.452 5.021 -7.578 1.00 90.25 92 GLN A C 1
ATOM 721 O O . GLN A 1 92 ? -0.518 4.781 -8.337 1.00 90.25 92 GLN A O 1
ATOM 726 N N . ARG A 1 93 ? -2.716 4.751 -7.917 1.00 88.88 93 ARG A N 1
ATOM 727 C CA . ARG A 1 93 ? -3.076 4.063 -9.161 1.00 88.88 93 ARG A CA 1
ATOM 728 C C . ARG A 1 93 ? -2.520 4.716 -10.438 1.00 88.88 93 ARG A C 1
ATOM 730 O O . ARG A 1 93 ? -1.871 4.001 -11.192 1.00 88.88 93 ARG A O 1
ATOM 737 N N . PRO A 1 94 ? -2.655 6.035 -10.680 1.00 88.19 94 PRO A N 1
ATOM 738 C CA . PRO A 1 94 ? -2.086 6.652 -11.880 1.00 88.19 94 PRO A CA 1
ATOM 739 C C . PRO A 1 94 ? -0.551 6.655 -11.873 1.00 88.19 94 PRO A C 1
ATOM 741 O O . PRO A 1 94 ? 0.067 6.599 -12.934 1.00 88.19 94 PRO A O 1
ATOM 744 N N . GLN A 1 95 ? 0.084 6.710 -10.696 1.00 88.38 95 GLN A N 1
ATOM 745 C CA . GLN A 1 95 ? 1.543 6.608 -10.590 1.00 88.38 95 GLN A CA 1
ATOM 746 C C . GLN A 1 95 ? 2.025 5.202 -10.957 1.00 88.38 95 GLN A C 1
ATOM 748 O O . GLN A 1 95 ? 2.996 5.071 -11.700 1.00 88.38 95 GLN A O 1
ATOM 753 N N . ILE A 1 96 ? 1.324 4.171 -10.480 1.00 88.50 96 ILE A N 1
ATOM 754 C CA . ILE A 1 96 ? 1.602 2.767 -10.797 1.00 88.50 96 ILE A CA 1
ATOM 755 C C . ILE A 1 96 ? 1.377 2.514 -12.291 1.00 88.50 96 ILE A C 1
ATOM 757 O O . ILE A 1 96 ? 2.284 2.028 -12.957 1.00 88.50 96 ILE A O 1
ATOM 761 N N . GLU A 1 97 ? 0.236 2.930 -12.843 1.00 91.31 97 GLU A N 1
ATOM 762 C CA . GLU A 1 97 ? -0.081 2.771 -14.271 1.00 91.31 97 GLU A CA 1
ATOM 763 C C . GLU A 1 97 ? 0.951 3.483 -15.170 1.00 91.31 97 GLU A C 1
ATOM 765 O O . GLU A 1 97 ? 1.383 2.946 -16.193 1.00 91.31 97 GLU A O 1
ATOM 770 N N . ASN A 1 98 ? 1.417 4.673 -14.778 1.00 94.38 98 ASN A N 1
ATOM 771 C CA . ASN A 1 98 ? 2.484 5.374 -15.494 1.00 94.38 98 ASN A CA 1
ATOM 772 C C . ASN A 1 98 ? 3.828 4.629 -15.395 1.00 94.38 98 ASN A C 1
ATOM 774 O O . ASN A 1 98 ? 4.505 4.430 -16.406 1.00 94.38 98 ASN A O 1
ATOM 778 N N . ALA A 1 99 ? 4.208 4.166 -14.200 1.00 91.81 99 ALA A N 1
ATOM 779 C CA . ALA A 1 99 ? 5.430 3.388 -14.010 1.00 91.81 99 ALA A CA 1
ATOM 780 C C . ALA A 1 99 ? 5.415 2.095 -14.843 1.00 91.81 99 ALA A C 1
ATOM 782 O O . ALA A 1 99 ? 6.399 1.788 -15.516 1.00 91.81 99 ALA A O 1
ATOM 783 N N . GLU A 1 100 ? 4.290 1.381 -14.877 1.00 93.75 100 GLU A N 1
ATOM 784 C CA . GLU A 1 100 ? 4.092 0.196 -15.716 1.00 93.75 100 GLU A CA 1
ATOM 785 C C . GLU A 1 100 ? 4.239 0.518 -17.207 1.00 93.75 100 GLU A C 1
ATOM 787 O O . GLU A 1 100 ? 4.931 -0.200 -17.935 1.00 93.75 100 GLU A O 1
ATOM 792 N N . ALA A 1 101 ? 3.659 1.629 -17.670 1.00 95.12 101 ALA A N 1
ATOM 793 C CA . ALA A 1 101 ? 3.798 2.070 -19.054 1.00 95.12 101 ALA A CA 1
ATOM 794 C C . ALA A 1 101 ? 5.258 2.401 -19.414 1.00 95.12 101 ALA A C 1
ATOM 796 O O . ALA A 1 101 ? 5.726 2.037 -20.498 1.00 95.12 101 ALA A O 1
ATOM 797 N N . ILE A 1 102 ? 5.997 3.061 -18.516 1.00 96.00 102 ILE A N 1
ATOM 798 C CA . ILE A 1 102 ? 7.426 3.358 -18.696 1.00 96.00 102 ILE A CA 1
ATOM 799 C C . ILE A 1 102 ? 8.238 2.060 -18.753 1.00 96.00 102 ILE A C 1
ATOM 801 O O . ILE A 1 102 ? 9.050 1.887 -19.663 1.00 96.00 102 ILE A O 1
ATOM 805 N N . ILE A 1 103 ? 7.993 1.126 -17.830 1.00 96.19 103 ILE A N 1
ATOM 806 C CA . ILE A 1 103 ? 8.679 -0.172 -17.780 1.00 96.19 103 ILE A CA 1
ATOM 807 C C . ILE A 1 103 ? 8.406 -0.976 -19.055 1.00 96.19 103 ILE A C 1
ATOM 809 O O . ILE A 1 103 ? 9.340 -1.512 -19.649 1.00 96.19 103 ILE A O 1
ATOM 813 N N . SER A 1 104 ? 7.159 -1.015 -19.526 1.00 96.62 104 SER A N 1
ATOM 814 C CA . SER A 1 104 ? 6.783 -1.715 -20.759 1.00 96.62 104 SER A CA 1
ATOM 815 C C . SER A 1 104 ? 7.485 -1.128 -21.993 1.00 96.62 104 SER A C 1
ATOM 817 O O . SER A 1 104 ? 8.060 -1.859 -22.809 1.00 96.62 104 SER A O 1
ATOM 819 N N . LYS A 1 105 ? 7.550 0.207 -22.101 1.00 96.56 105 LYS A N 1
ATOM 820 C CA . LYS A 1 105 ? 8.319 0.888 -23.160 1.00 96.56 105 LYS A CA 1
ATOM 821 C C . LYS A 1 105 ? 9.812 0.566 -23.081 1.00 96.56 105 LYS A C 1
ATOM 823 O O . LYS A 1 105 ? 10.419 0.236 -24.096 1.00 96.56 105 LYS A O 1
ATOM 828 N N . ALA A 1 106 ? 10.403 0.606 -21.890 1.00 96.50 106 ALA A N 1
ATOM 829 C CA . ALA A 1 106 ? 11.811 0.266 -21.707 1.00 96.50 106 ALA A CA 1
ATOM 830 C C . ALA A 1 106 ? 12.093 -1.203 -22.062 1.00 96.50 106 ALA A C 1
ATOM 832 O O . ALA A 1 106 ? 13.092 -1.505 -22.714 1.00 96.50 106 ALA A O 1
ATOM 833 N N . TYR A 1 107 ? 11.195 -2.118 -21.688 1.00 97.19 107 TYR A N 1
ATOM 834 C CA . TYR A 1 107 ? 11.317 -3.539 -21.996 1.00 97.19 107 TYR A CA 1
ATOM 835 C C . TYR A 1 107 ? 11.288 -3.787 -23.507 1.00 97.19 107 TYR A C 1
ATOM 837 O O . TYR A 1 107 ? 12.203 -4.411 -24.043 1.00 97.19 107 TYR A O 1
ATOM 845 N N . THR A 1 108 ? 10.294 -3.239 -24.213 1.00 96.88 108 THR A N 1
ATOM 846 C CA . THR A 1 108 ? 10.188 -3.365 -25.678 1.00 96.88 108 THR A CA 1
ATOM 847 C C . THR A 1 108 ? 11.421 -2.803 -26.387 1.00 96.88 108 THR A C 1
ATOM 849 O O . THR A 1 108 ? 12.014 -3.494 -27.217 1.00 96.88 108 THR A O 1
ATOM 852 N N . GLN A 1 109 ? 11.902 -1.621 -25.995 1.00 97.38 109 GLN A N 1
ATOM 853 C CA . GLN A 1 109 ? 13.151 -1.063 -26.524 1.00 97.38 109 GLN A CA 1
ATOM 854 C C . GLN A 1 109 ? 14.355 -1.976 -26.262 1.00 97.38 109 GLN A C 1
ATOM 856 O O . GLN A 1 109 ? 15.147 -2.227 -27.168 1.00 97.38 109 GLN A O 1
ATOM 861 N N . ASN A 1 110 ? 14.482 -2.531 -25.054 1.00 96.69 110 ASN A N 1
ATOM 862 C CA . ASN A 1 110 ? 15.585 -3.434 -24.729 1.00 96.69 110 ASN A CA 1
ATOM 863 C C . ASN A 1 110 ? 15.536 -4.713 -25.577 1.00 96.69 110 ASN A C 1
ATOM 865 O O . ASN A 1 110 ? 16.572 -5.179 -26.047 1.00 96.69 110 ASN A O 1
ATOM 869 N N . THR A 1 111 ? 14.343 -5.267 -25.820 1.00 97.00 111 THR A N 1
ATOM 870 C CA . THR A 1 111 ? 14.186 -6.445 -26.687 1.00 97.00 111 THR A CA 1
ATOM 871 C C . THR A 1 111 ? 14.570 -6.155 -28.138 1.00 97.00 111 THR A C 1
ATOM 873 O O . THR A 1 111 ? 15.257 -6.973 -28.752 1.00 97.00 111 THR A O 1
ATOM 876 N N . LEU A 1 112 ? 14.212 -4.977 -28.662 1.00 97.50 112 LEU A N 1
ATOM 877 C CA . LEU A 1 112 ? 14.599 -4.543 -30.005 1.00 97.50 112 LEU A CA 1
ATOM 878 C C . LEU A 1 112 ? 16.117 -4.385 -30.119 1.00 97.50 112 LEU A C 1
ATOM 880 O O . LEU A 1 112 ? 16.726 -5.001 -30.992 1.00 97.50 112 LEU A O 1
ATOM 884 N N . LEU A 1 113 ? 16.732 -3.656 -29.183 1.00 97.50 113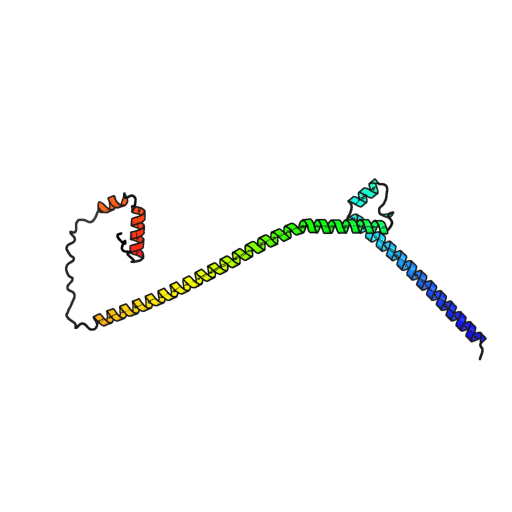 LEU A N 1
ATOM 885 C CA . LEU A 1 113 ? 18.182 -3.451 -29.144 1.00 97.50 113 LEU A CA 1
ATOM 886 C C . LEU A 1 113 ? 18.947 -4.772 -29.020 1.00 97.50 113 LEU A C 1
ATOM 888 O O . LEU A 1 113 ? 19.961 -4.967 -29.686 1.00 97.50 113 LEU A O 1
ATOM 892 N N . ARG A 1 114 ? 18.458 -5.724 -28.215 1.00 97.12 114 ARG A N 1
ATOM 893 C CA . ARG A 1 114 ? 19.047 -7.074 -28.140 1.00 97.12 114 ARG A CA 1
ATOM 894 C C . ARG A 1 114 ? 18.961 -7.809 -29.476 1.00 97.12 114 ARG A C 1
ATOM 896 O O . ARG A 1 114 ? 19.918 -8.483 -29.855 1.00 97.12 114 ARG A O 1
ATOM 903 N N . GLY A 1 115 ? 17.839 -7.681 -30.183 1.00 97.50 115 GLY A N 1
ATOM 904 C CA . GLY A 1 115 ? 17.663 -8.243 -31.520 1.00 97.50 115 GLY A CA 1
ATOM 905 C C . GLY A 1 115 ? 18.629 -7.637 -32.539 1.00 97.50 115 GLY A C 1
ATOM 906 O O . GLY A 1 115 ? 19.277 -8.370 -33.281 1.00 97.50 115 GLY A O 1
ATOM 907 N N . GLU A 1 116 ? 18.781 -6.314 -32.546 1.00 97.50 116 GLU A N 1
ATOM 908 C CA . GLU A 1 116 ? 19.740 -5.612 -33.408 1.00 97.50 116 GLU A CA 1
ATOM 909 C C . GLU A 1 116 ? 21.182 -6.009 -33.104 1.00 97.50 116 GLU A C 1
ATOM 911 O O . GLU A 1 116 ? 21.928 -6.350 -34.018 1.00 97.50 116 GLU A O 1
ATOM 916 N N . LEU A 1 117 ? 21.554 -6.056 -31.825 1.00 97.12 117 LEU A N 1
ATOM 917 C CA . LEU A 1 117 ? 22.879 -6.487 -31.387 1.00 97.12 117 LEU A CA 1
ATOM 918 C C . LEU A 1 117 ? 23.179 -7.909 -31.879 1.00 97.12 117 LEU A C 1
ATOM 920 O O . LEU A 1 117 ? 24.273 -8.171 -32.378 1.00 97.12 117 LEU A O 1
ATOM 924 N N . LYS A 1 118 ? 22.199 -8.819 -31.801 1.00 97.62 118 LYS A N 1
ATOM 925 C CA . LYS A 1 118 ? 22.331 -10.176 -32.341 1.00 97.62 118 LYS A CA 1
ATOM 926 C C . LYS A 1 118 ? 22.571 -10.165 -33.856 1.00 97.62 118 LYS A C 1
ATOM 928 O O . LYS A 1 118 ? 23.535 -10.779 -34.300 1.00 97.62 118 LYS A O 1
ATOM 933 N N . ARG A 1 119 ? 21.776 -9.417 -34.631 1.00 97.50 119 ARG A N 1
ATOM 934 C CA . ARG A 1 119 ? 21.965 -9.310 -36.093 1.00 97.50 119 ARG A CA 1
ATOM 935 C C . ARG A 1 119 ? 23.332 -8.736 -36.460 1.00 97.50 119 ARG A C 1
ATOM 937 O O . ARG A 1 119 ? 23.990 -9.242 -37.361 1.00 97.50 119 ARG A O 1
ATOM 944 N N . VAL A 1 120 ? 23.773 -7.687 -35.766 1.00 97.50 120 VAL A N 1
ATOM 945 C CA . VAL A 1 120 ? 25.083 -7.063 -36.013 1.00 97.50 120 VAL A CA 1
ATOM 946 C C . VAL A 1 120 ? 26.216 -8.042 -35.710 1.00 97.50 120 VAL A C 1
ATOM 948 O O . VAL A 1 120 ? 27.180 -8.101 -36.469 1.00 97.50 120 VAL A O 1
ATOM 951 N N . LYS A 1 121 ? 26.096 -8.844 -34.645 1.00 97.44 121 LYS A N 1
ATOM 952 C CA . LYS A 1 121 ? 27.063 -9.909 -34.344 1.00 97.44 121 LYS A CA 1
ATOM 953 C C . LYS A 1 121 ? 27.115 -10.970 -35.440 1.00 97.44 121 LYS A C 1
ATOM 955 O O . LYS A 1 121 ? 28.206 -11.293 -35.890 1.00 97.44 121 LYS A O 1
ATOM 960 N N . GLU A 1 122 ? 25.967 -11.451 -35.909 1.00 97.25 122 GLU A N 1
ATOM 961 C CA . GLU A 1 122 ? 25.898 -12.437 -36.999 1.00 97.25 122 GLU A CA 1
ATOM 962 C C . GLU A 1 122 ? 26.527 -11.895 -38.297 1.00 97.25 122 GLU A C 1
ATOM 964 O O . GLU A 1 122 ? 27.291 -12.592 -38.965 1.00 97.25 122 GLU A O 1
ATOM 969 N N . LEU A 1 123 ? 26.275 -10.624 -38.632 1.00 97.31 123 LEU A N 1
ATOM 970 C CA . LEU A 1 123 ? 26.906 -9.963 -39.779 1.00 97.31 123 LEU A CA 1
ATOM 971 C C . LEU A 1 123 ? 28.425 -9.837 -39.612 1.00 97.31 123 LEU A C 1
ATOM 973 O O . LEU A 1 123 ? 29.167 -10.081 -40.563 1.00 97.31 123 LEU A O 1
ATOM 977 N N . LEU A 1 124 ? 28.893 -9.469 -38.417 1.00 97.06 124 LEU A N 1
ATOM 978 C CA . LEU A 1 124 ? 30.319 -9.370 -38.113 1.00 97.06 124 LEU A CA 1
ATOM 979 C C . LEU A 1 124 ? 31.011 -10.728 -38.272 1.00 97.06 124 LEU A C 1
ATOM 981 O O . LEU A 1 124 ? 32.054 -10.803 -38.920 1.00 97.06 124 LEU A O 1
ATOM 985 N N . GLU A 1 125 ? 30.419 -11.791 -37.728 1.00 97.00 125 GLU A N 1
ATOM 986 C CA . GLU A 1 125 ? 30.925 -13.160 -37.861 1.00 97.00 125 GLU A CA 1
ATOM 987 C C . GLU A 1 125 ? 30.984 -13.595 -39.332 1.00 97.00 125 GLU A C 1
ATOM 989 O O . GLU A 1 125 ? 32.002 -14.134 -39.772 1.00 97.00 125 GLU A O 1
ATOM 994 N N . GLY A 1 126 ? 29.948 -13.288 -40.121 1.00 97.19 126 GLY A N 1
ATOM 995 C CA . GLY A 1 126 ? 29.922 -13.566 -41.558 1.00 97.19 126 GLY A CA 1
ATOM 996 C C . GLY A 1 126 ? 31.029 -12.839 -42.328 1.00 97.19 126 GLY A C 1
ATOM 997 O O . GLY A 1 126 ? 31.769 -13.458 -43.094 1.00 97.19 126 GLY A O 1
ATOM 998 N N . VAL A 1 127 ? 31.201 -11.536 -42.087 1.00 96.44 127 VAL A N 1
ATOM 999 C CA . VAL A 1 127 ? 32.273 -10.741 -42.712 1.00 96.44 127 VAL A CA 1
ATOM 1000 C C . VAL A 1 127 ? 33.652 -11.234 -42.277 1.00 96.44 127 VAL A C 1
ATOM 1002 O O . VAL A 1 127 ? 34.574 -11.283 -43.091 1.00 96.44 127 VAL A O 1
ATOM 1005 N N . GLN A 1 128 ? 33.817 -11.624 -41.014 1.00 97.00 128 GLN A N 1
ATOM 1006 C CA . GLN A 1 128 ? 35.078 -12.153 -40.505 1.00 97.00 128 GLN A CA 1
ATOM 1007 C C . GLN A 1 128 ? 35.429 -13.500 -41.150 1.00 97.00 128 GLN A C 1
ATOM 1009 O O . GLN A 1 128 ? 36.575 -13.688 -41.564 1.00 97.00 128 GLN A O 1
ATOM 1014 N N . ALA A 1 129 ? 34.457 -14.405 -41.296 1.00 96.19 129 ALA A N 1
ATOM 1015 C CA . ALA A 1 129 ? 34.637 -15.675 -41.996 1.00 96.19 129 ALA A CA 1
ATOM 1016 C C . ALA A 1 129 ? 35.028 -15.461 -43.466 1.00 96.19 129 ALA A C 1
ATOM 1018 O O . ALA A 1 129 ? 35.978 -16.077 -43.954 1.00 96.19 129 ALA A O 1
ATOM 1019 N N . GLU A 1 130 ? 34.363 -14.528 -44.149 1.00 95.94 130 GLU A N 1
ATOM 1020 C CA . GLU A 1 130 ? 34.682 -14.175 -45.531 1.00 95.94 130 GLU A CA 1
ATOM 1021 C C . GLU A 1 130 ? 36.082 -13.562 -45.657 1.00 95.94 130 GLU A C 1
ATOM 1023 O O . GLU A 1 130 ? 36.843 -13.913 -46.557 1.00 95.94 130 GLU A O 1
ATOM 1028 N N . ASN A 1 131 ? 36.485 -12.706 -44.714 1.00 95.25 131 ASN A N 1
ATOM 1029 C CA . ASN A 1 131 ? 37.833 -12.141 -44.693 1.00 95.25 131 ASN A CA 1
ATOM 1030 C C . ASN A 1 131 ? 38.899 -13.237 -44.530 1.00 95.25 131 ASN A C 1
ATOM 1032 O O . ASN A 1 131 ? 39.919 -13.218 -45.217 1.00 95.25 131 ASN A O 1
ATOM 1036 N N . VAL A 1 132 ? 38.657 -14.220 -43.655 1.00 96.56 132 VAL A N 1
ATOM 1037 C CA . VAL A 1 132 ? 39.541 -15.384 -43.482 1.00 96.56 132 VAL A CA 1
ATOM 1038 C C . VAL A 1 132 ? 39.608 -16.218 -44.765 1.00 96.56 132 VAL A C 1
ATOM 1040 O O . VAL A 1 132 ? 40.707 -16.598 -45.174 1.00 96.56 132 VAL A O 1
ATOM 1043 N N . ARG A 1 133 ? 38.472 -16.452 -45.434 1.00 96.50 133 ARG A N 1
ATOM 1044 C CA . ARG A 1 133 ? 38.396 -17.170 -46.718 1.00 96.50 133 ARG A CA 1
ATOM 1045 C C . ARG A 1 133 ? 39.177 -16.457 -47.823 1.00 96.50 133 ARG A C 1
ATOM 1047 O O . ARG A 1 133 ? 40.019 -17.065 -48.472 1.00 96.50 133 ARG A O 1
ATOM 1054 N N . LEU A 1 134 ? 38.962 -15.156 -47.997 1.00 95.00 134 LEU A N 1
ATOM 1055 C CA . LEU A 1 134 ? 39.674 -14.358 -48.997 1.00 95.00 134 LEU A CA 1
ATOM 1056 C C . LEU A 1 134 ? 41.173 -14.262 -48.692 1.00 95.00 134 LEU A C 1
ATOM 1058 O O . LEU A 1 134 ? 41.993 -14.241 -49.609 1.00 95.00 134 LEU A O 1
ATOM 1062 N N . ARG A 1 135 ? 41.569 -14.212 -47.414 1.00 94.88 135 ARG A N 1
ATOM 1063 C CA . ARG A 1 135 ? 42.986 -14.260 -47.022 1.00 94.88 135 ARG A CA 1
ATOM 1064 C C . ARG A 1 135 ? 43.622 -15.599 -47.374 1.00 94.88 135 ARG A C 1
ATOM 1066 O O . ARG A 1 135 ? 44.717 -15.603 -47.928 1.00 94.88 135 ARG A O 1
ATOM 1073 N N . SER A 1 136 ? 42.957 -16.717 -47.085 1.00 94.31 136 SER A N 1
ATOM 1074 C CA . SER A 1 136 ? 43.490 -18.041 -47.419 1.00 94.31 136 SER A CA 1
ATOM 1075 C C . SER A 1 136 ? 43.579 -18.255 -48.934 1.00 94.31 136 SER A C 1
ATOM 1077 O O . SER A 1 136 ? 44.592 -18.768 -49.410 1.00 94.31 136 SER A O 1
ATOM 1079 N N . GLU A 1 137 ? 42.591 -17.781 -49.698 1.00 93.69 137 GLU A N 1
ATOM 1080 C CA . GLU A 1 137 ? 42.608 -17.791 -51.164 1.00 93.69 137 GLU A CA 1
ATOM 1081 C C . GLU A 1 137 ? 43.755 -16.942 -51.727 1.00 93.69 137 GLU A C 1
ATOM 1083 O O . GLU A 1 137 ? 44.527 -17.416 -52.562 1.00 93.69 137 GLU A O 1
ATOM 1088 N N . ASN A 1 138 ? 43.943 -15.719 -51.222 1.00 92.69 138 ASN A N 1
ATOM 1089 C CA . ASN A 1 138 ? 45.067 -14.869 -51.617 1.00 92.69 138 ASN A CA 1
ATOM 1090 C C . ASN A 1 138 ? 46.424 -15.527 -51.324 1.00 92.69 138 ASN A C 1
ATOM 1092 O O . ASN A 1 138 ? 47.320 -15.486 -52.167 1.00 92.69 138 ASN A O 1
ATOM 1096 N N . GLU A 1 139 ? 46.593 -16.159 -50.162 1.00 93.31 139 GLU A N 1
ATOM 1097 C CA . GLU A 1 139 ? 47.824 -16.884 -49.832 1.00 93.31 139 GLU A CA 1
ATOM 1098 C C . GLU A 1 139 ? 48.043 -18.108 -50.736 1.00 93.31 139 GLU A C 1
ATOM 1100 O O . GLU A 1 139 ? 49.169 -18.369 -51.171 1.00 93.31 139 GLU A O 1
ATOM 1105 N N . ALA A 1 140 ? 46.982 -18.835 -51.094 1.00 90.50 140 ALA A N 1
ATOM 1106 C CA . ALA A 1 140 ? 47.058 -19.933 -52.054 1.00 90.50 140 ALA A CA 1
ATOM 1107 C C . ALA A 1 140 ? 47.461 -19.442 -53.457 1.00 90.50 140 ALA A C 1
ATOM 1109 O O . ALA A 1 140 ? 48.348 -20.030 -54.082 1.00 90.50 140 ALA A O 1
ATOM 1110 N N . LEU A 1 141 ? 46.879 -18.333 -53.927 1.00 90.00 141 LEU A N 1
ATOM 1111 C CA . LEU A 1 141 ? 47.227 -17.707 -55.206 1.00 90.00 141 LEU A CA 1
ATOM 1112 C C . LEU A 1 141 ? 48.674 -17.205 -55.228 1.00 90.00 141 LEU A C 1
ATOM 1114 O O . LEU A 1 141 ? 49.375 -17.416 -56.221 1.00 90.00 141 LEU A O 1
ATOM 1118 N N . LYS A 1 142 ? 49.158 -16.592 -54.140 1.00 88.75 142 LYS A N 1
ATOM 1119 C CA . LYS A 1 142 ? 50.571 -16.200 -54.001 1.00 88.75 142 LYS A CA 1
ATOM 1120 C C . LYS A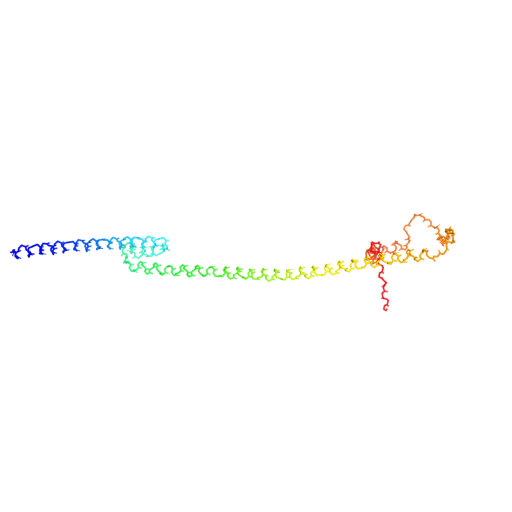 1 142 ? 51.500 -17.410 -54.101 1.00 88.75 142 LYS A C 1
ATOM 1122 O O . LYS A 1 142 ? 52.460 -17.366 -54.866 1.00 88.75 142 LYS A O 1
ATOM 1127 N N . LYS A 1 143 ? 51.194 -18.510 -53.402 1.00 87.50 143 LYS A N 1
ATOM 1128 C CA . LYS A 1 143 ? 51.972 -19.761 -53.484 1.00 87.50 143 LYS A CA 1
ATOM 1129 C C . LYS A 1 143 ? 51.946 -20.373 -54.887 1.00 87.50 143 LYS A C 1
ATOM 1131 O O . LYS A 1 143 ? 52.979 -20.826 -55.369 1.00 87.50 143 LYS A O 1
ATOM 1136 N N . ALA A 1 144 ? 50.796 -20.376 -55.562 1.00 82.62 144 ALA A N 1
ATOM 1137 C CA . ALA A 1 144 ? 50.671 -20.883 -56.930 1.00 82.62 144 ALA A CA 1
ATOM 1138 C C . ALA A 1 144 ? 51.439 -20.023 -57.949 1.00 82.62 144 ALA A C 1
ATOM 1140 O O . ALA A 1 144 ? 52.057 -20.564 -58.865 1.00 82.62 144 ALA A O 1
ATOM 1141 N N . ARG A 1 145 ? 51.447 -18.694 -57.773 1.00 77.56 145 ARG A N 1
ATOM 1142 C CA . ARG A 1 145 ? 52.288 -17.778 -58.558 1.00 77.56 145 ARG A CA 1
ATOM 1143 C C . ARG A 1 145 ? 53.774 -18.026 -58.313 1.00 77.56 145 ARG A C 1
ATOM 1145 O O . ARG A 1 145 ? 54.493 -18.179 -59.290 1.00 77.56 145 ARG A O 1
ATOM 1152 N N . GLY A 1 146 ? 54.194 -18.164 -57.053 1.00 68.00 146 GLY A N 1
ATOM 1153 C CA . GLY A 1 146 ? 55.577 -18.494 -56.688 1.00 68.00 146 GLY A CA 1
ATOM 1154 C C . GLY A 1 146 ? 56.072 -19.804 -57.313 1.00 68.00 146 GLY A C 1
ATOM 1155 O O . GLY A 1 146 ? 57.176 -19.845 -57.841 1.00 68.00 146 GLY A O 1
ATOM 1156 N N . LYS A 1 147 ? 55.218 -20.838 -57.360 1.00 59.56 147 LYS A N 1
ATOM 1157 C CA . LYS A 1 147 ? 55.516 -22.124 -58.019 1.00 59.56 147 LYS A CA 1
ATOM 1158 C C . LYS A 1 147 ? 55.533 -22.055 -59.550 1.00 59.56 147 LYS A C 1
ATOM 1160 O O . LYS A 1 147 ? 56.287 -22.786 -60.179 1.00 59.56 147 LYS A O 1
ATOM 1165 N N . LYS A 1 148 ? 54.718 -21.194 -60.175 1.00 56.12 148 LYS A N 1
ATOM 1166 C CA . LYS A 1 148 ? 54.767 -20.974 -61.635 1.00 56.12 148 LYS A CA 1
ATOM 1167 C C . LYS A 1 148 ? 56.060 -20.285 -62.072 1.00 56.12 148 LYS A C 1
ATOM 1169 O O . LYS A 1 148 ? 56.556 -20.609 -63.139 1.00 56.12 148 LYS A O 1
ATOM 1174 N N . THR A 1 149 ? 56.622 -19.410 -61.240 1.00 51.66 149 THR A N 1
ATOM 1175 C CA . THR A 1 149 ? 57.961 -18.830 -61.451 1.00 51.66 149 THR A CA 1
ATOM 1176 C C . THR A 1 149 ? 59.115 -19.802 -61.183 1.00 51.66 149 THR A C 1
ATOM 1178 O O . THR A 1 149 ? 60.242 -19.490 -61.538 1.00 51.66 149 THR A O 1
ATOM 1181 N N . GLU A 1 150 ? 58.862 -20.971 -60.584 1.00 46.81 150 GLU A N 1
ATOM 1182 C CA . GLU A 1 150 ? 59.893 -21.975 -60.262 1.00 46.81 150 GLU A CA 1
ATOM 1183 C C . GLU A 1 150 ? 60.031 -23.068 -61.347 1.00 46.81 150 GLU A C 1
ATOM 1185 O O . GLU A 1 150 ? 60.991 -23.829 -61.336 1.00 46.81 150 GLU A O 1
ATOM 1190 N N . ASN A 1 151 ? 59.109 -23.118 -62.321 1.00 39.84 151 ASN A N 1
ATOM 1191 C CA . ASN A 1 151 ? 59.105 -24.076 -63.440 1.00 39.84 151 ASN A CA 1
ATOM 1192 C C . ASN A 1 151 ? 59.476 -23.452 -64.802 1.00 39.84 151 ASN A C 1
ATOM 1194 O O . ASN A 1 151 ? 59.217 -24.055 -65.845 1.00 39.84 151 ASN A O 1
ATOM 1198 N N . GLU A 1 152 ? 60.073 -22.262 -64.820 1.00 35.62 152 GLU A N 1
ATOM 1199 C CA . GLU A 1 152 ? 60.589 -21.642 -66.044 1.00 35.62 152 GLU A CA 1
ATOM 1200 C C . GLU A 1 152 ? 62.128 -21.681 -66.005 1.00 35.62 152 GLU A C 1
ATOM 1202 O O . GLU A 1 152 ? 62.715 -21.200 -65.033 1.00 35.62 152 GLU A O 1
ATOM 1207 N N . PRO A 1 153 ? 62.806 -22.307 -66.990 1.00 39.19 153 PRO A N 1
ATOM 1208 C CA . PRO A 1 153 ? 64.246 -22.477 -66.934 1.00 39.19 153 PRO A CA 1
ATOM 1209 C C . PRO A 1 153 ? 64.949 -21.125 -67.038 1.00 39.19 153 PRO A C 1
ATOM 1211 O O . PRO A 1 153 ? 64.716 -20.317 -67.935 1.00 39.19 153 PRO A O 1
ATOM 1214 N N . GLU A 1 154 ? 65.842 -20.945 -66.078 1.00 45.22 154 GLU A N 1
ATOM 1215 C CA . GLU A 1 154 ? 66.850 -19.916 -65.911 1.00 45.22 154 GLU A CA 1
ATOM 1216 C C . GLU A 1 154 ? 67.469 -19.430 -67.240 1.00 45.22 154 GLU A C 1
ATOM 1218 O O . GLU A 1 154 ? 68.385 -20.037 -67.794 1.00 45.22 154 GLU A O 1
ATOM 1223 N N . VAL A 1 155 ? 67.016 -18.269 -67.726 1.00 38.19 155 VAL A N 1
ATOM 1224 C CA . VAL A 1 155 ? 67.775 -17.430 -68.664 1.00 38.19 155 VAL A CA 1
ATOM 1225 C C . VAL A 1 155 ? 67.756 -15.980 -68.179 1.00 38.19 155 VAL A C 1
ATOM 1227 O O . VAL A 1 155 ? 66.924 -15.188 -68.593 1.00 38.19 155 VAL A O 1
ATOM 1230 N N . ARG A 1 156 ? 68.750 -15.670 -67.335 1.00 35.47 156 ARG A N 1
ATOM 1231 C CA . ARG A 1 156 ? 69.608 -14.464 -67.346 1.00 35.47 156 ARG A CA 1
ATOM 1232 C C . ARG A 1 156 ? 68.977 -13.048 -67.255 1.00 35.47 156 ARG A C 1
ATOM 1234 O O . ARG A 1 156 ? 67.807 -12.816 -67.515 1.00 35.47 156 ARG A O 1
ATOM 1241 N N . PRO A 1 157 ? 69.772 -12.073 -66.778 1.00 39.84 157 PRO A N 1
ATOM 1242 C CA . PRO A 1 157 ? 69.319 -11.061 -65.835 1.00 39.84 157 PRO A CA 1
ATOM 1243 C C . PRO A 1 157 ? 68.708 -9.826 -66.498 1.00 39.84 157 PRO A C 1
ATOM 1245 O O . PRO A 1 157 ? 69.066 -9.453 -67.612 1.00 39.84 157 PRO A O 1
ATOM 1248 N N . VAL A 1 158 ? 67.835 -9.174 -65.724 1.00 47.28 158 VAL A N 1
ATOM 1249 C CA . VAL A 1 158 ? 67.559 -7.729 -65.665 1.00 47.28 158 VAL A CA 1
ATOM 1250 C C . VAL A 1 158 ? 68.128 -6.934 -66.846 1.00 47.28 158 VAL A C 1
ATOM 1252 O O . VAL A 1 158 ? 69.185 -6.311 -66.765 1.00 47.28 158 VAL A O 1
ATOM 1255 N N . ARG A 1 159 ? 67.372 -6.888 -67.943 1.00 31.84 159 ARG A N 1
ATOM 1256 C CA . ARG A 1 159 ? 67.331 -5.680 -68.761 1.00 31.84 159 ARG A CA 1
ATOM 1257 C C . ARG A 1 159 ? 66.191 -4.841 -68.226 1.00 31.84 159 ARG A C 1
ATOM 1259 O O . ARG A 1 159 ? 65.026 -5.121 -68.496 1.00 31.84 159 ARG A O 1
ATOM 1266 N N . SER A 1 160 ? 66.551 -3.812 -67.468 1.00 39.12 160 SER A N 1
ATOM 1267 C CA . SER A 1 160 ? 65.751 -2.603 -67.353 1.00 39.12 160 SER A CA 1
ATOM 1268 C C . SER A 1 160 ? 65.368 -2.193 -68.773 1.00 39.12 160 SER A C 1
ATOM 1270 O O . SER A 1 160 ? 66.201 -1.674 -69.518 1.00 39.12 160 SER A O 1
ATOM 1272 N N . SER A 1 161 ? 64.141 -2.510 -69.189 1.00 31.91 161 SER A N 1
ATOM 1273 C CA . SER A 1 161 ? 63.582 -1.858 -70.364 1.00 31.91 161 SER A CA 1
ATOM 1274 C C . SER A 1 161 ? 63.546 -0.369 -70.045 1.00 31.91 161 SER A C 1
ATOM 1276 O O . SER A 1 161 ? 63.129 -0.003 -68.939 1.00 31.91 161 SER A O 1
ATOM 1278 N N . PRO A 1 162 ? 64.041 0.479 -70.956 1.00 38.25 162 PRO A N 1
ATOM 1279 C CA . PRO A 1 162 ? 64.073 1.904 -70.728 1.00 38.25 162 PRO A CA 1
ATOM 1280 C C . PRO A 1 162 ? 62.640 2.349 -70.480 1.00 38.25 162 PRO A C 1
ATOM 1282 O O . PRO A 1 162 ? 61.727 1.977 -71.222 1.00 38.25 162 PRO A O 1
ATOM 1285 N N . ALA A 1 163 ? 62.467 3.108 -69.399 1.00 32.22 163 ALA A N 1
ATOM 1286 C CA . ALA A 1 163 ? 61.306 3.943 -69.200 1.00 32.22 163 ALA A CA 1
ATOM 1287 C C . ALA A 1 163 ? 60.936 4.539 -70.560 1.00 32.22 163 ALA A C 1
ATOM 1289 O O . ALA A 1 163 ? 61.755 5.223 -71.182 1.00 32.22 163 ALA A O 1
ATOM 1290 N N . ALA A 1 164 ? 59.739 4.199 -71.044 1.00 37.66 164 ALA A N 1
ATOM 1291 C CA . ALA A 1 164 ? 59.129 4.918 -72.142 1.00 37.66 164 ALA A CA 1
ATOM 1292 C C . ALA A 1 164 ? 59.302 6.401 -71.818 1.00 37.66 164 ALA A C 1
ATOM 1294 O O . ALA A 1 164 ? 58.948 6.829 -70.718 1.00 37.66 164 ALA A O 1
ATOM 1295 N N . ALA A 1 165 ? 59.973 7.111 -72.721 1.00 38.06 165 ALA A N 1
ATOM 1296 C CA . ALA A 1 165 ? 60.387 8.486 -72.548 1.00 38.06 165 ALA A CA 1
ATOM 1297 C C . ALA A 1 165 ? 59.197 9.330 -72.082 1.00 38.06 165 ALA A C 1
ATOM 1299 O O . ALA A 1 165 ? 58.328 9.700 -72.868 1.00 38.06 165 ALA A O 1
ATOM 1300 N N . VAL A 1 166 ? 59.163 9.615 -70.784 1.00 39.78 166 VAL A N 1
ATOM 1301 C CA . VAL A 1 166 ? 58.417 10.742 -70.249 1.00 39.78 166 VAL A CA 1
ATOM 1302 C C . VAL A 1 166 ? 59.303 11.943 -70.556 1.00 39.78 166 VAL A C 1
ATOM 1304 O O . VAL A 1 166 ? 60.459 11.944 -70.118 1.00 39.78 166 VAL A O 1
ATOM 1307 N N . PRO A 1 167 ? 58.841 12.940 -71.327 1.00 37.97 167 PRO A N 1
ATOM 1308 C CA . PRO A 1 167 ? 59.578 14.180 -71.452 1.00 37.97 167 PRO A CA 1
ATOM 1309 C C . PRO A 1 167 ? 59.685 14.772 -70.051 1.00 37.97 167 PRO A C 1
ATOM 1311 O O . PRO A 1 167 ? 58.692 15.136 -69.423 1.00 37.97 167 PRO A O 1
ATOM 1314 N N . SER A 1 168 ? 60.906 14.798 -69.535 1.00 45.03 168 SER A N 1
ATOM 1315 C CA . SER A 1 168 ? 61.266 15.523 -68.333 1.00 45.03 168 SER A CA 1
A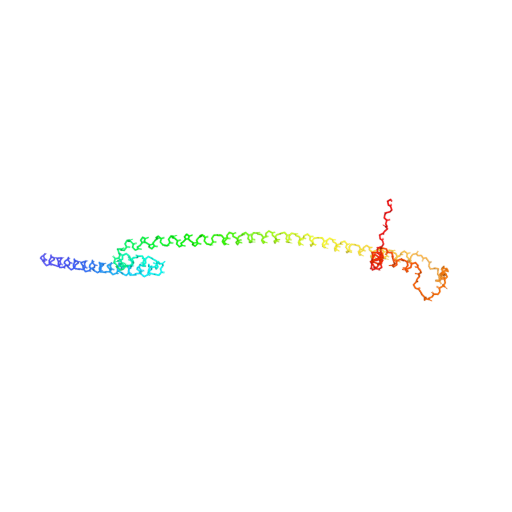TOM 1316 C C . SER A 1 168 ? 61.170 17.017 -68.631 1.00 45.03 168 SER A C 1
ATOM 1318 O O . SER A 1 168 ? 62.169 17.655 -68.961 1.00 45.03 168 SER A O 1
ATOM 1320 N N . GLU A 1 169 ? 59.971 17.577 -68.516 1.00 41.59 169 GLU A N 1
ATOM 1321 C CA . GLU A 1 169 ? 59.782 19.014 -68.372 1.00 41.59 169 GLU A CA 1
ATOM 1322 C C . GLU A 1 169 ? 59.518 19.339 -66.903 1.00 41.59 169 GLU A C 1
ATOM 1324 O O . GLU A 1 169 ? 58.431 19.160 -66.373 1.00 41.59 169 GLU A O 1
ATOM 1329 N N . LYS A 1 170 ? 60.598 19.806 -66.270 1.00 40.66 170 LYS A N 1
ATOM 1330 C CA . LYS A 1 170 ? 60.625 20.805 -65.199 1.00 40.66 170 LYS A CA 1
ATOM 1331 C C . LYS A 1 170 ? 59.746 20.525 -63.977 1.00 40.66 170 LYS A C 1
ATOM 1333 O O . LYS A 1 170 ? 58.561 20.827 -63.913 1.00 40.66 170 LYS A O 1
ATOM 1338 N N . ALA A 1 171 ? 60.435 20.111 -62.918 1.00 48.84 171 ALA A N 1
ATOM 1339 C CA . ALA A 1 171 ? 60.050 20.471 -61.566 1.00 48.84 171 ALA A CA 1
ATOM 1340 C C . ALA A 1 171 ? 59.792 21.989 -61.457 1.00 48.84 171 ALA A C 1
ATOM 1342 O O . ALA A 1 171 ? 60.564 22.786 -61.997 1.00 48.84 171 ALA A O 1
ATOM 1343 N N . ASN A 1 172 ? 58.756 22.321 -60.680 1.00 53.66 172 ASN A N 1
ATOM 1344 C CA . ASN A 1 172 ? 58.365 23.632 -60.136 1.00 53.66 172 ASN A CA 1
ATOM 1345 C C . ASN A 1 172 ? 57.134 24.276 -60.794 1.00 53.66 172 ASN A C 1
ATOM 1347 O O . ASN A 1 172 ? 57.211 25.326 -61.424 1.00 53.66 172 ASN A O 1
ATOM 1351 N N . GLY A 1 173 ? 55.979 23.657 -60.557 1.00 61.25 173 GLY A N 1
ATOM 1352 C CA . GLY A 1 173 ? 54.647 24.213 -60.785 1.00 61.25 173 GLY A CA 1
ATOM 1353 C C . GLY A 1 173 ? 53.613 23.095 -60.699 1.00 61.25 173 GLY A C 1
ATOM 1354 O O . GLY A 1 173 ? 53.837 22.027 -61.266 1.00 61.25 173 GLY A O 1
ATOM 1355 N N . GLU A 1 174 ? 52.515 23.291 -59.961 1.00 68.31 174 GLU A N 1
ATOM 1356 C CA . GLU A 1 174 ? 51.350 22.407 -60.116 1.00 68.31 174 GLU A CA 1
ATOM 1357 C C . GLU A 1 174 ? 50.964 22.418 -61.610 1.00 68.31 174 GLU A C 1
ATOM 1359 O O . GLU A 1 174 ? 50.872 23.505 -62.187 1.00 68.31 174 GLU A O 1
ATOM 1364 N N . PRO A 1 175 ? 50.778 21.256 -62.263 1.00 81.81 175 PRO A N 1
ATOM 1365 C CA . PRO A 1 175 ? 50.358 21.213 -63.659 1.00 81.81 175 PRO A CA 1
ATOM 1366 C C . PRO A 1 175 ? 49.070 22.014 -63.865 1.00 81.81 175 PRO A C 1
ATOM 1368 O O . PRO A 1 175 ? 48.184 21.970 -63.011 1.00 81.81 175 PRO A O 1
ATOM 1371 N N . GLU A 1 176 ? 48.923 22.691 -65.006 1.00 73.38 176 GLU A N 1
ATOM 1372 C CA . GLU A 1 176 ? 47.745 23.532 -65.284 1.00 73.38 176 GLU A CA 1
ATOM 1373 C C . GLU A 1 176 ? 46.428 22.762 -65.118 1.00 73.38 176 GLU A C 1
ATOM 1375 O O . GLU A 1 176 ? 45.494 23.251 -64.486 1.00 73.38 176 GLU A O 1
ATOM 1380 N N . TRP A 1 177 ? 46.399 21.492 -65.538 1.00 81.81 177 TRP A N 1
ATOM 1381 C CA . TRP A 1 177 ? 45.235 20.624 -65.351 1.00 81.81 177 TRP A CA 1
ATOM 1382 C C . TRP A 1 177 ? 44.864 20.415 -63.874 1.00 81.81 177 TRP A C 1
ATOM 1384 O O . TRP A 1 177 ? 43.692 20.242 -63.554 1.00 81.81 177 TRP A O 1
ATOM 1394 N N . MET A 1 178 ? 45.837 20.433 -62.961 1.00 79.19 178 MET A N 1
ATOM 1395 C CA . MET A 1 178 ? 45.616 20.253 -61.524 1.00 79.19 178 MET A CA 1
ATOM 1396 C C . MET A 1 178 ? 45.065 21.536 -60.891 1.00 79.19 178 MET A C 1
ATOM 1398 O O . MET A 1 178 ? 44.207 21.472 -60.009 1.00 79.19 178 MET A O 1
ATOM 1402 N N . VAL A 1 179 ? 45.506 22.698 -61.382 1.00 81.81 179 VAL A N 1
ATOM 1403 C CA . VAL A 1 179 ? 44.971 24.010 -60.992 1.00 81.81 179 VAL A CA 1
ATOM 1404 C C . VAL A 1 179 ? 43.527 24.165 -61.470 1.00 81.81 179 VAL A C 1
ATOM 1406 O O . VAL A 1 179 ? 42.667 24.605 -60.703 1.00 81.81 179 VAL A O 1
ATOM 1409 N N . ASP A 1 180 ? 43.241 23.762 -62.705 1.00 83.81 180 ASP A N 1
ATOM 1410 C CA . ASP A 1 180 ? 41.891 23.789 -63.269 1.00 83.81 180 ASP A CA 1
ATOM 1411 C C . ASP A 1 180 ? 40.972 22.773 -62.587 1.00 83.81 180 ASP A C 1
ATOM 1413 O O . ASP A 1 180 ? 39.824 23.084 -62.259 1.00 83.81 180 ASP A O 1
ATOM 1417 N N . TRP A 1 181 ? 41.492 21.587 -62.264 1.00 84.06 181 TRP A N 1
ATOM 1418 C CA . TRP A 1 181 ? 40.751 20.586 -61.506 1.00 84.06 181 TRP A CA 1
ATOM 1419 C C . TRP A 1 181 ? 40.422 21.061 -60.085 1.00 84.06 181 TRP A C 1
ATOM 1421 O O . TRP A 1 181 ? 39.289 20.864 -59.645 1.00 84.06 181 TRP A O 1
ATOM 1431 N N . ARG A 1 182 ? 41.327 21.780 -59.400 1.00 81.44 182 ARG A N 1
ATOM 1432 C CA . ARG A 1 182 ? 41.058 22.385 -58.077 1.00 81.44 182 ARG A CA 1
ATOM 1433 C C . ARG A 1 182 ? 39.913 23.403 -58.107 1.00 81.44 182 ARG A C 1
ATOM 1435 O O . ARG A 1 182 ? 39.201 23.549 -57.119 1.00 81.44 182 ARG A O 1
ATOM 1442 N N . LYS A 1 183 ? 39.717 24.090 -59.234 1.00 84.62 183 LYS A N 1
ATOM 1443 C CA . LYS A 1 183 ? 38.613 25.047 -59.436 1.00 84.62 183 LYS A CA 1
ATOM 1444 C C . LYS A 1 183 ? 37.305 24.379 -59.865 1.00 84.62 183 LYS A C 1
ATOM 1446 O O . LYS A 1 183 ? 36.279 25.052 -59.955 1.00 84.62 183 LYS A O 1
ATOM 1451 N N . SER A 1 184 ? 37.321 23.082 -60.164 1.00 85.88 184 SER A N 1
ATOM 1452 C CA . SER A 1 184 ? 36.128 22.367 -60.603 1.00 85.88 184 SER A CA 1
ATOM 1453 C C . SER A 1 184 ? 35.127 22.187 -59.456 1.00 85.88 184 SER A C 1
ATOM 1455 O O . SER A 1 184 ? 35.490 22.017 -58.293 1.00 85.88 184 SER A O 1
ATOM 1457 N N . LYS A 1 185 ? 33.833 22.160 -59.795 1.00 83.19 185 LYS A N 1
ATOM 1458 C CA . LYS A 1 185 ? 32.730 21.980 -58.833 1.00 83.19 185 LYS A CA 1
ATOM 1459 C C . LYS A 1 185 ? 32.805 20.658 -58.048 1.00 83.19 185 LYS A C 1
ATOM 1461 O O . LYS A 1 185 ? 32.213 20.556 -56.980 1.00 83.19 185 LYS A O 1
ATOM 1466 N N . HIS A 1 186 ? 33.510 19.657 -58.575 1.00 82.81 186 HIS A N 1
ATOM 1467 C CA . HIS A 1 186 ? 33.561 18.301 -58.020 1.00 82.81 186 HIS A CA 1
ATOM 1468 C C . HIS A 1 186 ? 34.907 17.977 -57.358 1.00 82.81 186 HIS A C 1
ATOM 1470 O O . HIS A 1 186 ? 35.101 16.855 -56.903 1.00 82.81 186 HIS A O 1
ATOM 1476 N N . PHE A 1 187 ? 35.813 18.955 -57.233 1.00 86.31 187 PHE A N 1
ATOM 1477 C CA . PHE A 1 187 ? 37.160 18.744 -56.702 1.00 86.31 187 PHE A CA 1
ATOM 1478 C C . PHE A 1 187 ? 37.188 18.052 -55.332 1.00 86.31 187 PHE A C 1
ATOM 1480 O O . PHE A 1 187 ? 37.967 17.123 -55.124 1.00 86.31 187 PHE A O 1
ATOM 1487 N N . GLU A 1 188 ? 36.344 18.470 -54.386 1.00 81.50 188 GLU A N 1
ATOM 1488 C CA . GLU A 1 188 ? 36.307 17.853 -53.052 1.00 81.50 188 GLU A CA 1
ATOM 1489 C C . GLU A 1 188 ? 35.886 16.382 -53.109 1.00 81.50 188 GLU A C 1
ATOM 1491 O O . GLU A 1 188 ? 36.463 15.541 -52.422 1.00 81.50 188 GLU A O 1
ATOM 1496 N N . TYR A 1 189 ? 34.919 16.058 -53.967 1.00 82.25 189 TYR A N 1
ATOM 1497 C CA . TYR A 1 189 ? 34.440 14.692 -54.136 1.00 82.25 189 TYR A CA 1
ATOM 1498 C C . TYR A 1 189 ? 35.490 13.820 -54.835 1.00 82.25 189 TYR A C 1
ATOM 1500 O O . TYR A 1 189 ? 35.828 12.737 -54.355 1.00 82.25 189 TYR A O 1
ATOM 1508 N N . ASP A 1 190 ? 36.070 14.325 -55.922 1.00 81.38 190 ASP A N 1
ATOM 1509 C CA . ASP A 1 190 ? 37.065 13.609 -56.716 1.00 81.38 190 ASP A CA 1
ATOM 1510 C C . ASP A 1 190 ? 38.369 13.403 -55.929 1.00 81.38 190 ASP A C 1
ATOM 1512 O O . ASP A 1 190 ? 38.966 12.327 -55.971 1.00 81.38 190 ASP A O 1
ATOM 1516 N N . SER A 1 191 ? 38.807 14.402 -55.157 1.00 84.62 191 SER A N 1
ATOM 1517 C CA . SER A 1 191 ? 40.011 14.299 -54.323 1.00 84.62 191 SER A CA 1
ATOM 1518 C C . SER A 1 191 ? 39.833 13.300 -53.179 1.00 84.62 191 SER A C 1
ATOM 1520 O O . SER A 1 191 ? 40.733 12.495 -52.928 1.00 84.62 191 SER A O 1
ATOM 1522 N N . GLN A 1 192 ? 38.663 13.270 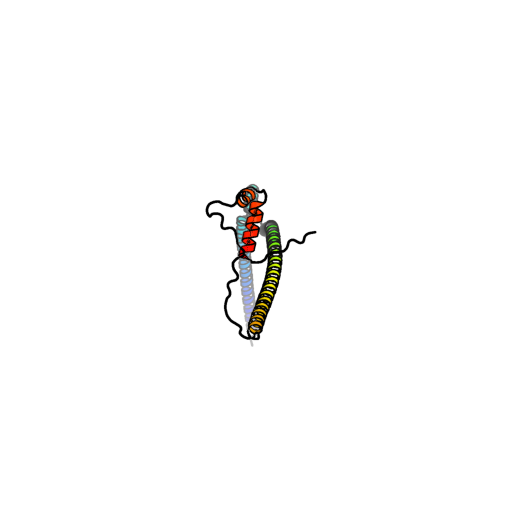-52.532 1.00 80.38 192 GLN A N 1
ATOM 1523 C CA . GLN A 1 192 ? 38.339 12.242 -51.540 1.00 80.38 192 GLN A CA 1
ATOM 1524 C C . GLN A 1 192 ? 38.267 10.849 -52.168 1.00 80.38 192 GLN A C 1
ATOM 1526 O O . GLN A 1 192 ? 38.793 9.898 -51.588 1.00 80.38 192 GLN A O 1
ATOM 1531 N N . ALA A 1 193 ? 37.683 10.718 -53.362 1.00 79.25 193 ALA A N 1
ATOM 1532 C CA . ALA A 1 193 ? 37.647 9.458 -54.094 1.00 79.25 193 ALA A CA 1
ATOM 1533 C C . ALA A 1 193 ? 39.062 8.965 -54.434 1.00 79.25 193 ALA A C 1
ATOM 1535 O O . ALA A 1 193 ? 39.373 7.801 -54.196 1.00 79.25 193 ALA A O 1
ATOM 1536 N N . ILE A 1 194 ? 39.951 9.847 -54.902 1.00 80.31 194 ILE A N 1
ATOM 1537 C CA . ILE A 1 194 ? 41.357 9.524 -55.194 1.00 80.31 194 ILE A CA 1
ATOM 1538 C C . ILE A 1 194 ? 42.120 9.139 -53.919 1.00 80.31 194 ILE A C 1
ATOM 1540 O O . ILE A 1 194 ? 42.885 8.173 -53.928 1.00 80.31 194 ILE A O 1
ATOM 1544 N N . LEU A 1 195 ? 41.889 9.828 -52.798 1.00 82.00 195 LEU A N 1
ATOM 1545 C CA . LEU A 1 195 ? 42.487 9.471 -51.507 1.00 82.00 195 LEU A CA 1
ATOM 1546 C C . LEU A 1 195 ? 41.995 8.110 -51.001 1.00 82.00 195 LEU A C 1
ATOM 1548 O O . LEU A 1 195 ? 42.786 7.318 -50.483 1.00 82.00 195 LEU A O 1
ATOM 1552 N N . LEU A 1 196 ? 40.704 7.815 -51.164 1.00 79.12 196 LEU A N 1
ATOM 1553 C CA . LEU A 1 196 ? 40.129 6.512 -50.837 1.00 79.12 196 LEU A CA 1
ATOM 1554 C C . LEU A 1 196 ? 40.681 5.417 -51.755 1.00 79.12 196 LEU A C 1
ATOM 1556 O O . LEU A 1 196 ? 41.048 4.353 -51.260 1.00 79.12 196 LEU A O 1
ATOM 1560 N N . LEU A 1 197 ? 40.821 5.681 -53.055 1.00 79.19 197 LEU A N 1
ATOM 1561 C CA . LEU A 1 197 ? 41.448 4.784 -54.030 1.00 79.19 197 LEU A CA 1
ATOM 1562 C C . LEU A 1 197 ? 42.901 4.475 -53.655 1.00 79.19 197 LEU A C 1
ATOM 1564 O O . LEU A 1 197 ? 43.283 3.308 -53.612 1.00 79.19 197 LEU A O 1
ATOM 1568 N N . GLY A 1 198 ? 43.690 5.495 -53.311 1.00 76.62 198 GLY A N 1
ATOM 1569 C CA . GLY A 1 198 ? 45.081 5.331 -52.883 1.00 76.62 198 GLY A CA 1
ATOM 1570 C C . GLY A 1 198 ? 45.221 4.565 -51.565 1.00 76.62 198 GLY A C 1
ATOM 1571 O O . GLY A 1 198 ? 46.149 3.777 -51.406 1.00 76.62 198 GLY A O 1
ATOM 1572 N N . ARG A 1 199 ? 44.282 4.747 -50.627 1.00 73.25 199 ARG A N 1
ATOM 1573 C CA . ARG A 1 199 ? 44.274 4.031 -49.339 1.00 73.25 199 ARG A CA 1
ATOM 1574 C C . ARG A 1 199 ? 43.785 2.590 -49.434 1.00 73.25 199 ARG A C 1
ATOM 1576 O O . ARG A 1 199 ? 44.248 1.752 -48.670 1.00 73.25 199 ARG A O 1
ATOM 1583 N N . THR A 1 200 ? 42.827 2.311 -50.313 1.00 75.50 200 THR A N 1
ATOM 1584 C CA . THR A 1 200 ? 42.159 1.001 -50.386 1.00 75.50 200 THR A CA 1
ATOM 1585 C C . THR A 1 200 ? 42.673 0.120 -51.522 1.00 75.50 200 THR A C 1
ATOM 1587 O O . THR A 1 200 ? 42.465 -1.089 -51.482 1.00 75.50 200 THR A O 1
ATOM 1590 N N . GLY A 1 201 ? 43.338 0.693 -52.532 1.00 70.38 201 GLY A N 1
ATOM 1591 C CA . GLY A 1 201 ? 43.810 -0.026 -53.720 1.00 70.38 201 GLY A CA 1
ATOM 1592 C C . GLY A 1 201 ? 42.689 -0.565 -54.620 1.00 70.38 201 GLY A C 1
ATOM 1593 O O . GLY A 1 201 ? 42.962 -1.349 -55.525 1.00 70.38 201 GLY A O 1
ATOM 1594 N N . LEU A 1 202 ? 41.431 -0.175 -54.380 1.00 59.59 202 LEU A N 1
ATOM 1595 C CA . LEU A 1 202 ? 40.248 -0.714 -55.052 1.00 59.59 202 LEU A CA 1
ATOM 1596 C C . LEU A 1 202 ? 39.647 0.319 -56.010 1.00 59.59 202 LEU A C 1
ATOM 1598 O O . LEU A 1 202 ? 38.850 1.158 -55.597 1.00 59.59 202 LEU A O 1
ATOM 1602 N N . SER A 1 203 ? 39.981 0.237 -57.301 1.00 65.25 203 SER A N 1
ATOM 1603 C CA . SER A 1 203 ? 39.284 1.002 -58.340 1.00 65.25 203 SER A CA 1
ATOM 1604 C C . SER A 1 203 ? 38.011 0.287 -58.784 1.00 65.25 203 SER A C 1
ATOM 1606 O O . SER A 1 203 ? 38.044 -0.784 -59.390 1.00 65.25 203 SER A O 1
ATOM 1608 N N . ARG A 1 204 ? 36.847 0.875 -58.486 1.00 58.41 204 ARG A N 1
ATOM 1609 C CA . ARG A 1 204 ? 35.596 0.451 -59.128 1.00 58.41 204 ARG A CA 1
ATOM 1610 C C . ARG A 1 204 ? 35.609 1.018 -60.545 1.00 58.41 204 ARG A C 1
ATOM 1612 O O . ARG A 1 204 ? 35.690 2.232 -60.712 1.00 58.41 204 ARG A O 1
ATOM 1619 N N . ARG A 1 205 ? 35.565 0.152 -61.564 1.00 49.06 205 ARG A N 1
ATOM 1620 C CA . ARG A 1 205 ? 35.277 0.598 -62.935 1.00 49.06 205 ARG A CA 1
ATOM 1621 C C . ARG A 1 205 ? 33.889 1.249 -62.924 1.00 49.06 205 ARG A C 1
ATOM 1623 O O . ARG A 1 205 ? 32.965 0.602 -62.431 1.00 49.06 205 ARG A O 1
ATOM 1630 N N . PRO A 1 206 ? 33.720 2.480 -63.431 1.00 53.19 206 PRO A N 1
ATOM 1631 C CA . PRO A 1 206 ? 32.385 2.987 -63.688 1.00 53.19 206 PRO A CA 1
ATOM 1632 C C . PRO A 1 206 ? 31.746 2.096 -64.759 1.00 53.19 206 PRO A C 1
ATOM 1634 O O . PRO A 1 206 ? 32.325 1.892 -65.828 1.00 53.19 206 PRO A O 1
ATOM 1637 N N . GLU A 1 207 ? 30.591 1.510 -64.447 1.00 48.16 207 GLU A N 1
ATOM 1638 C CA . GLU A 1 207 ? 29.729 0.907 -65.461 1.00 48.16 207 GLU A CA 1
ATOM 1639 C C . GLU A 1 207 ? 29.206 2.053 -66.326 1.00 48.16 207 GLU A C 1
ATOM 1641 O O . GLU A 1 207 ? 28.470 2.920 -65.859 1.00 48.16 207 GLU A O 1
ATOM 1646 N N . ILE A 1 208 ? 29.688 2.109 -67.564 1.00 47.97 208 ILE A N 1
ATOM 1647 C CA . ILE A 1 208 ? 29.194 3.036 -68.574 1.00 47.97 208 ILE A CA 1
ATOM 1648 C C . ILE A 1 208 ? 27.850 2.458 -69.025 1.00 47.97 208 ILE A C 1
ATOM 1650 O O . ILE A 1 208 ? 27.830 1.376 -69.615 1.00 47.97 208 ILE A O 1
ATOM 1654 N N . ALA A 1 209 ? 26.757 3.134 -68.674 1.00 38.94 209 ALA A N 1
ATOM 1655 C CA . ALA A 1 209 ? 25.432 2.888 -69.239 1.00 38.94 209 ALA A CA 1
ATOM 1656 C C . ALA A 1 209 ? 25.272 3.652 -70.558 1.00 38.94 209 ALA A C 1
ATOM 1658 O O . ALA A 1 209 ? 25.782 4.796 -70.630 1.00 38.94 209 ALA A O 1
#